Protein AF-A0A7I9UZE0-F1 (afdb_monomer)

Foldseek 3Di:
DDDDDDDDDDDPPDPDDPDPPQDQQDAACPPDDQLADPCLQVVLRVCLSVVVLVVNCLLVLLFFSVQCCVFRPPCVPLVSVQRVAHWDDDPFGIKGDDPQFWIWTFGSLQRHDSHRDIQTDSGGPDDSDDQSRVLSLLLQVLCVVLVRGSDPCSDCVSDVAAAPPQADEEPPSNVFASVDWDKDKDADPPRWIWIWIHGDPKTFIWTDDPHGIHTRYMD

Structure (mmCIF, N/CA/C/O backbone):
data_AF-A0A7I9UZE0-F1
#
_entry.id   AF-A0A7I9UZE0-F1
#
loop_
_atom_site.group_PDB
_atom_site.id
_atom_site.type_symbol
_atom_site.label_atom_id
_atom_site.label_alt_id
_atom_site.label_comp_id
_atom_site.label_asym_id
_atom_site.label_entity_id
_atom_site.label_seq_id
_atom_site.pdbx_PDB_ins_code
_atom_site.Cartn_x
_atom_site.Cartn_y
_atom_site.Cartn_z
_atom_site.occupancy
_atom_site.B_iso_or_equiv
_atom_site.auth_seq_id
_atom_site.auth_comp_id
_atom_site.auth_asym_id
_atom_site.auth_atom_id
_atom_site.pdbx_PDB_model_num
ATOM 1 N N . MET A 1 1 ? -49.510 -4.608 -57.754 1.00 43.50 1 MET A N 1
ATOM 2 C CA . MET A 1 1 ? -48.052 -4.360 -57.811 1.00 43.50 1 MET A CA 1
ATOM 3 C C . MET A 1 1 ? -47.649 -3.467 -56.642 1.00 43.50 1 MET A C 1
ATOM 5 O O . MET A 1 1 ? -47.996 -2.297 -56.641 1.00 43.50 1 MET A O 1
ATOM 9 N N . ARG A 1 2 ? -46.996 -4.017 -55.612 1.00 41.50 2 ARG A N 1
ATOM 10 C CA . ARG A 1 2 ? -46.346 -3.249 -54.535 1.00 41.50 2 ARG A CA 1
ATOM 11 C C . ARG A 1 2 ? -44.989 -3.895 -54.258 1.00 41.50 2 ARG A C 1
ATOM 13 O O . ARG A 1 2 ? -44.923 -5.100 -54.036 1.00 41.50 2 ARG A O 1
ATOM 20 N N . ALA A 1 3 ? -43.935 -3.096 -54.384 1.00 39.72 3 ALA A N 1
ATOM 21 C CA . ALA A 1 3 ? -42.541 -3.509 -54.294 1.00 39.72 3 ALA A CA 1
ATOM 22 C C . ALA A 1 3 ? -42.152 -3.880 -52.852 1.00 39.72 3 ALA A C 1
ATOM 24 O O . ALA A 1 3 ? -42.566 -3.215 -51.903 1.00 39.72 3 ALA A O 1
ATOM 25 N N . ARG A 1 4 ? -41.343 -4.936 -52.698 1.00 44.19 4 ARG A N 1
ATOM 26 C CA . ARG A 1 4 ? -40.660 -5.283 -51.444 1.00 44.19 4 ARG A CA 1
ATOM 27 C C . ARG A 1 4 ? -39.377 -4.457 -51.343 1.00 44.19 4 ARG A C 1
ATOM 29 O O . ARG A 1 4 ? -38.523 -4.565 -52.217 1.00 44.19 4 ARG A O 1
ATOM 36 N N . ALA A 1 5 ? -39.243 -3.662 -50.287 1.00 43.62 5 ALA A N 1
ATOM 37 C CA . ALA A 1 5 ? -37.986 -3.017 -49.928 1.00 43.62 5 ALA A CA 1
ATOM 38 C C . ALA A 1 5 ? -37.105 -4.021 -49.168 1.00 43.62 5 ALA A C 1
ATOM 40 O O . ALA A 1 5 ? -37.528 -4.572 -48.152 1.00 43.62 5 ALA A O 1
ATOM 41 N N . ALA A 1 6 ? -35.898 -4.274 -49.672 1.00 48.16 6 ALA A N 1
ATOM 42 C CA . ALA A 1 6 ? -34.863 -5.003 -48.951 1.00 48.16 6 ALA A CA 1
ATOM 43 C C . ALA A 1 6 ? -34.077 -4.006 -48.089 1.00 48.16 6 ALA A C 1
ATOM 45 O O . ALA A 1 6 ? -33.509 -3.048 -48.610 1.00 48.16 6 ALA A O 1
ATOM 46 N N . VAL A 1 7 ? -34.060 -4.223 -46.775 1.00 48.31 7 VAL A N 1
ATOM 47 C CA . VAL A 1 7 ? -33.194 -3.487 -45.848 1.00 48.31 7 VAL A CA 1
ATOM 48 C C . VAL A 1 7 ? -31.868 -4.236 -45.774 1.00 48.31 7 VAL A C 1
ATOM 50 O O . VAL A 1 7 ? -31.823 -5.377 -45.320 1.00 48.31 7 VAL A O 1
ATOM 53 N N . VAL A 1 8 ? -30.794 -3.605 -46.243 1.00 47.59 8 VAL A N 1
ATOM 54 C CA . VAL A 1 8 ? -29.421 -4.088 -46.065 1.00 47.59 8 VAL A CA 1
ATOM 55 C C . VAL A 1 8 ? -28.899 -3.505 -44.752 1.00 47.59 8 VAL A C 1
ATOM 57 O O . VAL A 1 8 ? -28.719 -2.295 -44.637 1.00 47.59 8 VAL A O 1
ATOM 60 N N . LEU A 1 9 ? -28.686 -4.358 -43.750 1.00 49.91 9 LEU A N 1
ATOM 61 C CA . LEU A 1 9 ? -27.986 -4.002 -42.516 1.00 49.91 9 LEU A CA 1
ATOM 62 C C . LEU A 1 9 ? -26.479 -4.060 -42.781 1.00 49.91 9 LEU A C 1
ATOM 64 O O . LEU A 1 9 ? -25.908 -5.139 -42.925 1.00 49.91 9 LEU A O 1
ATOM 68 N N . ALA A 1 10 ? -25.840 -2.894 -42.865 1.00 51.34 10 ALA A N 1
ATOM 69 C CA . ALA A 1 10 ? -24.388 -2.795 -42.852 1.00 51.34 10 ALA A CA 1
ATOM 70 C C . ALA A 1 10 ? -23.878 -3.115 -41.439 1.00 51.34 10 ALA A C 1
ATOM 72 O O . ALA A 1 10 ? -24.285 -2.483 -40.463 1.00 51.34 10 ALA A O 1
ATOM 73 N N . ALA A 1 11 ? -22.993 -4.105 -41.329 1.00 55.94 11 ALA A N 1
ATOM 74 C CA . ALA A 1 11 ? -22.266 -4.377 -40.100 1.00 55.94 11 ALA A CA 1
ATOM 75 C C . ALA A 1 11 ? -21.309 -3.208 -39.819 1.00 55.94 11 ALA A C 1
ATOM 77 O O . ALA A 1 11 ? -20.376 -2.962 -40.584 1.00 55.94 11 ALA A O 1
ATOM 78 N N . SER A 1 12 ? -21.542 -2.479 -38.726 1.00 52.53 12 SER A N 1
ATOM 79 C CA . SER A 1 12 ? -20.551 -1.556 -38.176 1.00 52.53 12 SER A CA 1
ATOM 80 C C . SER A 1 12 ? -19.383 -2.365 -37.630 1.00 52.53 12 SER A C 1
ATOM 82 O O . SER A 1 12 ? -19.441 -2.897 -36.523 1.00 52.53 12 SER A O 1
ATOM 84 N N . THR A 1 13 ? -18.302 -2.433 -38.400 1.00 53.56 13 THR A N 1
ATOM 85 C CA . THR A 1 13 ? -16.983 -2.775 -37.878 1.00 53.56 13 THR A CA 1
ATOM 86 C C . THR A 1 13 ? -16.585 -1.672 -36.904 1.00 53.56 13 THR A C 1
ATOM 88 O O . THR A 1 13 ? -16.135 -0.600 -37.306 1.00 53.56 13 THR A O 1
ATOM 91 N N . ALA A 1 14 ? -16.813 -1.898 -35.612 1.00 56.78 14 ALA A N 1
ATOM 92 C CA . ALA A 1 14 ? -16.210 -1.079 -34.578 1.00 56.78 14 ALA A CA 1
ATOM 93 C C . ALA A 1 14 ? -14.688 -1.199 -34.736 1.00 56.78 14 ALA A C 1
ATOM 95 O O . ALA A 1 14 ? -14.138 -2.295 -34.621 1.00 56.78 14 ALA A O 1
ATOM 96 N N . CYS A 1 15 ? -14.014 -0.088 -35.039 1.00 44.16 15 CYS A N 1
ATOM 97 C CA . CYS A 1 15 ? -12.563 -0.009 -34.942 1.00 44.16 15 CYS A CA 1
ATOM 98 C C . CYS A 1 15 ? -12.172 -0.396 -33.515 1.00 44.16 15 CYS A C 1
ATOM 100 O O . CYS A 1 15 ? -12.420 0.358 -32.572 1.00 44.16 15 CYS A O 1
ATOM 102 N N . ALA A 1 16 ? -11.584 -1.581 -33.357 1.00 57.56 16 ALA A N 1
ATOM 103 C CA . ALA A 1 16 ? -10.906 -1.948 -32.132 1.00 57.56 16 ALA A CA 1
ATOM 104 C C . ALA A 1 16 ? -9.823 -0.893 -31.885 1.00 57.56 16 ALA A C 1
ATOM 106 O O . ALA A 1 16 ? -8.927 -0.693 -32.708 1.00 57.56 16 ALA A O 1
ATOM 107 N N . ARG A 1 17 ? -9.953 -0.170 -30.771 1.00 52.50 17 ARG A N 1
ATOM 108 C CA . ARG A 1 17 ? -8.895 0.692 -30.252 1.00 52.50 17 ARG A CA 1
ATOM 109 C C . ARG A 1 17 ? -7.632 -0.176 -30.130 1.00 52.50 17 ARG A C 1
ATOM 111 O O . ARG A 1 17 ? -7.760 -1.285 -29.606 1.00 52.50 17 ARG A O 1
ATOM 118 N N . PRO A 1 18 ? -6.456 0.271 -30.605 1.00 43.38 18 PRO A N 1
ATOM 119 C CA . PRO A 1 18 ? -5.229 -0.474 -30.372 1.00 43.38 18 PRO A CA 1
ATOM 120 C C . PRO A 1 18 ? -5.106 -0.730 -28.870 1.00 43.38 18 PRO A C 1
ATOM 122 O O . PRO A 1 18 ? -5.353 0.178 -28.065 1.00 43.38 18 PRO A O 1
ATOM 125 N N . ALA A 1 19 ? -4.820 -1.982 -28.504 1.00 54.72 19 ALA A N 1
ATOM 126 C CA . ALA A 1 19 ? -4.475 -2.316 -27.132 1.00 54.72 19 ALA A CA 1
ATOM 127 C C . ALA A 1 19 ? -3.351 -1.361 -26.697 1.00 54.72 19 ALA A C 1
ATOM 129 O O . ALA A 1 19 ? -2.471 -1.088 -27.517 1.00 54.72 19 ALA A O 1
ATOM 130 N N . PRO A 1 20 ? -3.394 -0.796 -25.478 1.00 55.22 20 PRO A N 1
ATOM 131 C CA . PRO A 1 20 ? -2.249 -0.046 -24.981 1.00 55.22 20 PRO A CA 1
ATOM 132 C C . PRO A 1 20 ? -1.013 -0.936 -25.124 1.00 55.22 20 PRO A C 1
ATOM 134 O O . PRO A 1 20 ? -1.101 -2.129 -24.822 1.00 55.22 20 PRO A O 1
ATOM 137 N N . ASP A 1 21 ? 0.082 -0.373 -25.638 1.00 58.12 21 ASP A N 1
ATOM 138 C CA . ASP A 1 21 ? 1.345 -1.088 -25.793 1.00 58.12 21 ASP A CA 1
ATOM 139 C C . ASP A 1 21 ? 1.654 -1.796 -24.472 1.00 58.12 21 ASP A C 1
ATOM 141 O O . ASP A 1 21 ? 1.827 -1.159 -23.430 1.00 58.12 21 ASP A O 1
ATOM 145 N N . SER A 1 22 ? 1.615 -3.128 -24.489 1.00 65.94 22 SER A N 1
ATOM 146 C CA . SER A 1 22 ? 1.878 -3.926 -23.302 1.00 65.94 22 SER A CA 1
ATOM 147 C C . SER A 1 22 ? 3.351 -3.752 -22.955 1.00 65.94 22 SER A C 1
ATOM 149 O O . SER A 1 22 ? 4.219 -4.286 -23.648 1.00 65.94 22 SER A O 1
ATOM 151 N N . VAL A 1 23 ? 3.638 -2.971 -21.917 1.00 85.00 23 VAL A N 1
ATOM 152 C CA . VAL A 1 23 ? 4.989 -2.851 -21.373 1.00 85.00 23 VAL A CA 1
ATOM 153 C C . VAL A 1 23 ? 5.291 -4.125 -20.597 1.00 85.00 23 VAL A C 1
ATOM 155 O O . VAL A 1 23 ? 4.554 -4.482 -19.677 1.00 85.00 23 VAL A O 1
ATOM 158 N N . ASP A 1 24 ? 6.374 -4.805 -20.966 1.00 92.88 24 ASP A N 1
ATOM 159 C CA . ASP A 1 24 ? 6.878 -5.939 -20.198 1.00 92.88 24 ASP A CA 1
ATOM 160 C C . ASP A 1 24 ? 7.621 -5.427 -18.958 1.00 92.88 24 ASP A C 1
ATOM 162 O O . ASP A 1 24 ? 8.761 -4.960 -19.024 1.00 92.88 24 ASP A O 1
ATOM 166 N N . LEU A 1 25 ? 6.935 -5.452 -17.818 1.00 96.38 25 LEU A N 1
ATOM 167 C CA . LEU A 1 25 ? 7.520 -5.173 -16.520 1.00 96.38 25 LEU A CA 1
ATOM 168 C C . LEU A 1 25 ? 8.327 -6.391 -16.059 1.00 96.38 25 LEU A C 1
ATOM 170 O O . LEU A 1 25 ? 7.769 -7.430 -15.714 1.00 96.38 25 LEU A O 1
ATOM 174 N N . VAL A 1 26 ? 9.646 -6.224 -15.987 1.00 96.50 26 VAL A N 1
ATOM 175 C CA . VAL A 1 26 ? 10.567 -7.204 -15.402 1.00 96.50 26 VAL A CA 1
ATOM 176 C C . VAL A 1 26 ? 11.238 -6.582 -14.189 1.00 96.50 26 VAL A C 1
ATOM 178 O O . VAL A 1 26 ? 11.860 -5.524 -14.283 1.00 96.50 26 VAL A O 1
ATOM 181 N N . VAL A 1 27 ? 11.145 -7.249 -13.038 1.00 97.62 27 VAL A N 1
ATOM 182 C CA . VAL A 1 27 ? 11.759 -6.737 -11.806 1.00 97.62 27 VAL A CA 1
ATOM 183 C C . VAL A 1 27 ? 13.208 -7.183 -11.716 1.00 97.62 27 VAL A C 1
ATOM 185 O O . VAL A 1 27 ? 13.508 -8.375 -11.696 1.00 97.62 27 VAL A O 1
ATOM 188 N N . ASN A 1 28 ? 14.133 -6.241 -11.595 1.00 97.38 28 ASN A N 1
ATOM 189 C CA . ASN A 1 28 ? 15.521 -6.563 -11.316 1.00 97.38 28 ASN A CA 1
ATOM 190 C C . ASN A 1 28 ? 15.661 -7.027 -9.859 1.00 97.38 28 ASN A C 1
ATOM 192 O O . ASN A 1 28 ? 15.520 -6.240 -8.931 1.00 97.38 28 ASN A O 1
ATOM 196 N N . THR A 1 29 ? 15.952 -8.306 -9.633 1.00 96.25 29 THR A N 1
ATOM 197 C CA . THR A 1 29 ? 16.214 -8.855 -8.288 1.00 96.25 29 THR A CA 1
ATOM 198 C C . THR A 1 29 ? 17.696 -9.166 -8.066 1.00 96.25 29 THR A C 1
ATOM 200 O O . THR A 1 29 ? 18.056 -9.866 -7.119 1.00 96.25 29 THR A O 1
ATOM 203 N N . ALA A 1 30 ? 18.584 -8.677 -8.938 1.00 95.75 30 ALA A N 1
ATOM 204 C CA . ALA A 1 30 ? 20.001 -9.010 -8.896 1.00 95.75 30 ALA A CA 1
ATOM 205 C C . ALA A 1 30 ? 20.680 -8.455 -7.633 1.00 95.75 30 ALA A C 1
ATOM 207 O O . ALA A 1 30 ? 20.714 -7.249 -7.386 1.00 95.75 30 ALA A O 1
ATOM 208 N N . GLY A 1 31 ? 21.300 -9.349 -6.863 1.00 92.88 31 GLY A N 1
ATOM 209 C CA . GLY A 1 31 ? 21.950 -9.021 -5.592 1.00 92.88 31 GLY A CA 1
ATOM 210 C C . GLY A 1 31 ? 21.054 -9.190 -4.366 1.00 92.88 31 GLY A C 1
ATOM 211 O O . GLY A 1 31 ? 21.576 -9.137 -3.254 1.00 92.88 31 GLY A O 1
ATOM 212 N N . LEU A 1 32 ? 19.758 -9.457 -4.552 1.00 93.94 32 LEU A N 1
ATOM 213 C CA . LEU A 1 32 ? 18.898 -9.942 -3.475 1.00 93.94 32 LEU A CA 1
ATOM 214 C C . LEU A 1 32 ? 19.158 -11.431 -3.235 1.00 93.94 32 LEU A C 1
ATOM 216 O O . LEU A 1 32 ? 19.486 -12.185 -4.152 1.00 93.94 32 LEU A O 1
ATOM 220 N N . ARG A 1 33 ? 19.024 -11.841 -1.980 1.00 89.50 33 ARG A N 1
ATOM 221 C CA . ARG A 1 33 ? 19.160 -13.213 -1.497 1.00 89.50 33 ARG A CA 1
ATOM 222 C C . ARG A 1 33 ? 17.855 -13.664 -0.854 1.00 89.50 33 ARG A C 1
ATOM 224 O O . ARG A 1 33 ? 17.158 -14.500 -1.409 1.00 89.50 33 ARG A O 1
ATOM 231 N N . THR A 1 34 ? 17.527 -13.101 0.303 1.00 92.00 34 THR A N 1
ATOM 232 C CA . THR A 1 34 ? 16.382 -13.513 1.139 1.00 92.00 34 THR A CA 1
ATOM 233 C C . THR A 1 34 ? 15.447 -12.353 1.468 1.00 92.00 34 THR A C 1
ATOM 235 O O . THR A 1 34 ? 14.513 -12.505 2.247 1.00 92.00 34 THR A O 1
ATOM 238 N N . GLU A 1 35 ? 15.733 -11.176 0.923 1.00 95.31 35 GLU A N 1
ATOM 239 C CA . GLU A 1 35 ? 15.001 -9.934 1.143 1.00 95.31 35 GLU A CA 1
ATOM 240 C C . GLU A 1 35 ? 13.587 -9.972 0.548 1.00 95.31 35 GLU A C 1
ATOM 242 O O . GLU A 1 35 ? 12.671 -9.356 1.090 1.00 95.31 35 GLU A O 1
ATOM 247 N N . VAL A 1 36 ? 13.417 -10.713 -0.549 1.00 94.44 36 VAL A N 1
ATOM 248 C CA . VAL A 1 36 ? 12.127 -11.038 -1.162 1.00 94.44 36 VAL A CA 1
ATOM 249 C C . VAL A 1 36 ? 12.051 -12.542 -1.403 1.00 94.44 36 VAL A C 1
ATOM 251 O O . VAL A 1 36 ? 13.071 -13.173 -1.692 1.00 94.44 36 VAL A O 1
ATOM 254 N N . ALA A 1 37 ? 10.857 -13.122 -1.295 1.00 91.19 37 ALA A N 1
ATOM 255 C CA . ALA A 1 37 ? 10.649 -14.527 -1.620 1.00 91.19 37 ALA A CA 1
ATOM 256 C C . ALA A 1 37 ? 11.067 -14.821 -3.084 1.00 91.19 37 ALA A C 1
ATOM 258 O O . ALA A 1 37 ? 10.808 -14.011 -3.982 1.00 91.19 37 ALA A O 1
ATOM 259 N N . PRO A 1 38 ? 11.737 -15.955 -3.365 1.00 88.38 38 PRO A N 1
ATOM 260 C CA . PRO A 1 38 ? 12.201 -16.269 -4.715 1.00 88.38 38 PRO A CA 1
ATOM 261 C C . PRO A 1 38 ? 11.068 -16.231 -5.749 1.00 88.38 38 PRO A C 1
ATOM 263 O O . PRO A 1 38 ? 10.046 -16.889 -5.591 1.00 88.38 38 PRO A O 1
ATOM 266 N N . GLY A 1 39 ? 11.248 -15.449 -6.817 1.00 91.38 39 GLY A N 1
ATOM 267 C CA . GLY A 1 39 ? 10.272 -15.316 -7.907 1.00 91.38 39 GLY A CA 1
ATOM 268 C C . GLY A 1 39 ? 9.008 -14.509 -7.576 1.00 91.38 39 GLY A C 1
ATOM 269 O O . GLY A 1 39 ? 8.260 -14.178 -8.493 1.00 91.38 39 GLY A O 1
ATOM 270 N N . SER A 1 40 ? 8.781 -14.117 -6.319 1.00 95.50 40 SER A N 1
ATOM 271 C CA . SER A 1 40 ? 7.523 -13.485 -5.897 1.00 95.50 40 SER A CA 1
ATOM 272 C C . SER A 1 40 ? 7.274 -12.131 -6.567 1.00 95.50 40 SER A C 1
ATOM 274 O O . SER A 1 40 ? 6.176 -11.864 -7.054 1.00 95.50 40 SER A O 1
ATOM 276 N N . MET A 1 41 ? 8.317 -11.307 -6.701 1.00 97.19 41 MET A N 1
ATOM 277 C CA . MET A 1 41 ? 8.244 -10.038 -7.435 1.00 97.19 41 MET A CA 1
ATOM 278 C C . MET A 1 41 ? 7.886 -10.228 -8.916 1.00 97.19 41 MET A C 1
ATOM 280 O O . MET A 1 41 ? 7.207 -9.375 -9.484 1.00 97.19 41 MET A O 1
ATOM 284 N N . GLN A 1 42 ? 8.302 -11.337 -9.542 1.00 96.88 42 GLN A N 1
ATOM 285 C CA . GLN A 1 42 ? 7.961 -11.606 -10.943 1.00 96.88 42 GLN A CA 1
ATOM 286 C C . GLN A 1 42 ? 6.501 -12.025 -11.106 1.00 96.88 42 GLN A C 1
ATOM 288 O O . GLN A 1 42 ? 5.897 -11.703 -12.123 1.00 96.88 42 GLN A O 1
ATOM 293 N N . ASN A 1 43 ? 5.903 -12.675 -10.102 1.00 96.31 43 ASN A N 1
ATOM 294 C CA . ASN A 1 43 ? 4.468 -12.963 -10.116 1.00 96.31 43 ASN A CA 1
ATOM 295 C C . ASN A 1 43 ? 3.653 -11.664 -10.150 1.00 96.31 43 ASN A C 1
ATOM 297 O O . ASN A 1 43 ? 2.734 -11.536 -10.956 1.00 96.31 43 ASN A O 1
ATOM 301 N N . TRP A 1 44 ? 4.017 -10.692 -9.303 1.00 97.75 44 TRP A N 1
ATOM 302 C CA . TRP A 1 44 ? 3.398 -9.365 -9.310 1.00 97.75 44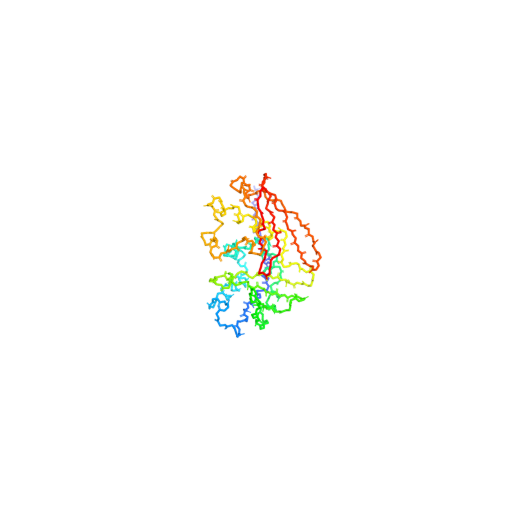 TRP A CA 1
ATOM 303 C C . TRP A 1 44 ? 3.589 -8.657 -10.651 1.00 97.75 44 TRP A C 1
ATOM 305 O O . TRP A 1 44 ? 2.623 -8.186 -11.252 1.00 97.75 44 TRP A O 1
ATOM 315 N N . ALA A 1 45 ? 4.823 -8.637 -11.145 1.00 97.56 45 ALA A N 1
ATOM 316 C CA . ALA A 1 45 ? 5.162 -7.960 -12.383 1.00 97.56 45 ALA A CA 1
ATOM 317 C C . ALA A 1 45 ? 4.428 -8.542 -13.595 1.00 97.56 45 ALA A C 1
ATOM 319 O O . ALA A 1 45 ? 3.846 -7.793 -14.373 1.00 97.56 45 ALA A O 1
ATOM 320 N N . ALA A 1 46 ? 4.357 -9.870 -13.704 1.00 96.94 46 ALA A N 1
ATOM 321 C CA . ALA A 1 46 ? 3.661 -10.541 -14.793 1.00 96.94 46 ALA A CA 1
ATOM 322 C C . ALA A 1 46 ? 2.161 -10.208 -14.824 1.00 96.94 46 ALA A C 1
ATOM 324 O O . ALA A 1 46 ? 1.591 -10.054 -15.905 1.00 96.94 46 ALA A O 1
ATOM 325 N N . ASP A 1 47 ? 1.501 -10.116 -13.667 1.00 96.94 47 ASP A N 1
ATOM 326 C CA . ASP A 1 47 ? 0.079 -9.759 -13.588 1.00 96.94 47 ASP A CA 1
ATOM 327 C C . ASP A 1 47 ? -0.150 -8.288 -13.988 1.00 96.94 47 ASP A C 1
ATOM 329 O O . ASP A 1 47 ? -1.112 -7.983 -14.700 1.00 96.94 47 ASP A O 1
ATOM 333 N N . VAL A 1 48 ? 0.765 -7.389 -13.602 1.00 97.31 48 VAL A N 1
ATOM 334 C CA . VAL A 1 48 ? 0.747 -5.977 -14.019 1.00 97.31 48 VAL A CA 1
ATOM 335 C C . VAL A 1 48 ? 0.996 -5.836 -15.527 1.00 97.31 48 VAL A C 1
ATOM 337 O O . VAL A 1 48 ? 0.212 -5.156 -16.189 1.00 97.31 48 VAL A O 1
ATOM 340 N N . SER A 1 49 ? 1.992 -6.526 -16.099 1.00 96.69 49 SER A N 1
ATOM 341 C CA . SER A 1 49 ? 2.282 -6.525 -17.549 1.00 96.69 49 SER A CA 1
ATOM 342 C C . SER A 1 49 ? 1.087 -6.984 -18.388 1.00 96.69 49 SER A C 1
ATOM 344 O O . SER A 1 49 ? 0.860 -6.483 -19.487 1.00 96.69 49 SER A O 1
ATOM 346 N N . ARG A 1 50 ? 0.287 -7.930 -17.871 1.00 95.50 50 ARG A N 1
ATOM 347 C CA . ARG A 1 50 ? -0.939 -8.404 -18.539 1.00 95.50 50 ARG A CA 1
ATOM 348 C C . ARG A 1 50 ? -2.117 -7.433 -18.428 1.00 95.50 50 ARG A C 1
ATOM 350 O O . ARG A 1 50 ? -3.159 -7.693 -19.024 1.00 95.50 50 ARG A O 1
ATOM 357 N N . GLY A 1 51 ? -1.985 -6.343 -17.672 1.00 95.12 51 GLY A N 1
ATOM 358 C CA . GLY A 1 51 ? -3.078 -5.400 -17.446 1.00 95.12 51 GLY A CA 1
ATOM 359 C C . GLY A 1 51 ? -4.197 -5.965 -16.565 1.00 95.12 51 GLY A C 1
ATOM 360 O O . GLY A 1 51 ? -5.320 -5.461 -16.616 1.00 95.12 51 GLY A O 1
ATOM 361 N N . ASP A 1 52 ? -3.936 -7.012 -15.772 1.00 95.12 52 ASP A N 1
ATOM 362 C CA . ASP A 1 52 ? -4.964 -7.700 -14.983 1.00 95.12 52 ASP A CA 1
ATOM 363 C C . ASP A 1 52 ? -5.236 -6.975 -13.656 1.00 95.12 52 ASP A C 1
ATOM 365 O O . ASP A 1 52 ? -4.893 -7.427 -12.560 1.00 95.12 52 ASP A O 1
ATOM 369 N N . VAL A 1 53 ? -5.857 -5.800 -13.765 1.00 96.69 53 VAL A N 1
ATOM 370 C CA . VAL A 1 53 ? -6.144 -4.919 -12.625 1.00 96.69 53 VAL A CA 1
ATOM 371 C C . VAL A 1 53 ? -6.923 -5.649 -11.528 1.00 96.69 53 VAL A C 1
ATOM 373 O O . VAL A 1 53 ? -6.647 -5.448 -10.348 1.00 96.69 53 VAL A O 1
ATOM 376 N N . ALA A 1 54 ? -7.893 -6.494 -11.890 1.00 97.00 54 ALA A N 1
ATOM 377 C CA . ALA A 1 54 ? -8.731 -7.194 -10.921 1.00 97.00 54 ALA A CA 1
ATOM 378 C C . ALA A 1 54 ? -7.927 -8.221 -10.113 1.00 97.00 54 ALA A C 1
ATOM 380 O O . ALA A 1 54 ? -8.022 -8.235 -8.883 1.00 97.00 54 ALA A O 1
ATOM 381 N N . THR A 1 55 ? -7.092 -9.023 -10.779 1.00 97.56 55 THR A N 1
ATOM 382 C CA . THR A 1 55 ? -6.208 -9.980 -10.103 1.00 97.56 55 THR A CA 1
ATOM 383 C C . THR A 1 55 ? -5.194 -9.267 -9.220 1.00 97.56 55 THR A C 1
ATOM 385 O O . THR A 1 55 ? -5.010 -9.662 -8.067 1.00 97.56 55 THR A O 1
ATOM 388 N N . VAL A 1 56 ? -4.579 -8.184 -9.707 1.00 98.19 56 VAL A N 1
ATOM 389 C CA . VAL A 1 56 ? -3.608 -7.426 -8.908 1.00 98.19 56 VAL A CA 1
ATOM 390 C C . VAL A 1 56 ? -4.276 -6.801 -7.684 1.00 98.19 56 VAL A C 1
ATOM 392 O O . VAL A 1 56 ? -3.722 -6.900 -6.596 1.00 98.19 56 VAL A O 1
ATOM 395 N N . VAL A 1 57 ? -5.483 -6.238 -7.806 1.00 97.81 57 VAL A N 1
ATOM 396 C CA . VAL A 1 57 ? -6.250 -5.722 -6.654 1.00 97.81 57 VAL A CA 1
ATOM 397 C C . VAL A 1 57 ? -6.576 -6.825 -5.644 1.00 97.81 57 VAL A C 1
ATOM 399 O O . VAL A 1 57 ? -6.452 -6.602 -4.442 1.00 97.81 57 VAL A O 1
ATOM 402 N N . ALA A 1 58 ? -6.967 -8.013 -6.108 1.00 97.06 58 ALA A N 1
ATOM 403 C CA . ALA A 1 58 ? -7.295 -9.129 -5.224 1.00 97.06 58 ALA A CA 1
ATOM 404 C C . ALA A 1 58 ? -6.064 -9.663 -4.469 1.00 97.06 58 ALA A C 1
ATOM 406 O O . ALA A 1 58 ? -6.147 -9.956 -3.275 1.00 97.06 58 ALA A O 1
ATOM 407 N N . LYS A 1 59 ? -4.916 -9.777 -5.148 1.00 97.56 59 LYS A N 1
ATOM 408 C CA . LYS A 1 59 ? -3.670 -10.274 -4.548 1.00 97.56 59 LYS A CA 1
ATOM 409 C C . LYS A 1 59 ? -2.971 -9.215 -3.692 1.00 97.56 59 LYS A C 1
ATOM 411 O O . LYS A 1 59 ? -2.469 -9.553 -2.625 1.00 97.56 59 LYS A O 1
ATOM 416 N N . CYS A 1 60 ? -3.022 -7.942 -4.088 1.00 97.62 60 CYS A N 1
ATOM 417 C CA . CYS A 1 60 ? -2.495 -6.804 -3.328 1.00 97.62 60 CYS A CA 1
ATOM 418 C C . CYS A 1 60 ? -3.489 -6.192 -2.349 1.00 97.62 60 CYS A C 1
ATOM 420 O O . CYS A 1 60 ? -3.587 -4.975 -2.203 1.00 97.62 60 CYS A O 1
ATOM 422 N N . TRP A 1 61 ? -4.181 -7.051 -1.608 1.00 97.12 61 TRP A N 1
ATOM 423 C CA . TRP A 1 61 ? -5.188 -6.662 -0.625 1.00 97.12 61 TRP A CA 1
ATOM 424 C C . TRP A 1 61 ? -4.635 -5.794 0.521 1.00 97.12 61 TRP A C 1
ATOM 426 O O . TRP A 1 61 ? -5.413 -5.165 1.239 1.00 97.12 61 TRP A O 1
ATOM 436 N N . THR A 1 62 ? -3.313 -5.725 0.711 1.00 96.19 62 THR A N 1
ATOM 437 C CA . THR A 1 62 ? -2.671 -4.855 1.708 1.00 96.19 62 THR A CA 1
ATOM 438 C C . THR A 1 62 ? -2.656 -3.381 1.301 1.00 96.19 62 THR A C 1
ATOM 440 O O . THR A 1 62 ? -2.540 -2.522 2.179 1.00 96.19 62 THR A O 1
ATOM 443 N N . VAL A 1 63 ? -2.830 -3.094 0.007 1.00 96.12 63 VAL A N 1
ATOM 444 C CA . VAL A 1 63 ? -2.766 -1.772 -0.625 1.00 96.12 63 VAL A CA 1
ATOM 445 C C . VAL A 1 63 ? -4.159 -1.358 -1.114 1.00 96.12 63 VAL A C 1
ATOM 447 O O . VAL A 1 63 ? -4.976 -2.192 -1.500 1.00 96.12 63 VAL A O 1
ATOM 450 N N . ALA A 1 64 ? -4.455 -0.056 -1.094 1.00 96.44 64 ALA A N 1
ATOM 451 C CA . ALA A 1 64 ? -5.755 0.452 -1.527 1.00 96.44 64 ALA A CA 1
ATOM 452 C C . ALA A 1 64 ? -6.008 0.191 -3.032 1.00 96.44 64 ALA A C 1
ATOM 454 O O . ALA A 1 64 ? -5.113 0.426 -3.851 1.00 96.44 64 ALA A O 1
ATOM 455 N N . PRO A 1 65 ? -7.221 -0.220 -3.449 1.00 96.44 65 PRO A N 1
ATOM 456 C CA . PRO A 1 65 ? -7.512 -0.479 -4.859 1.00 96.44 65 PRO A CA 1
ATOM 457 C C . PRO A 1 65 ? -7.299 0.719 -5.799 1.00 96.44 65 PRO A C 1
ATOM 459 O O . PRO A 1 65 ? -6.887 0.526 -6.942 1.00 96.44 65 PRO A O 1
ATOM 462 N N . GLY A 1 66 ? -7.598 1.953 -5.381 1.00 95.81 66 GLY A N 1
ATOM 463 C CA . GLY A 1 66 ? -7.331 3.152 -6.182 1.00 95.81 66 GLY A CA 1
ATOM 464 C C . GLY A 1 66 ? -5.840 3.460 -6.279 1.00 95.81 66 GLY A C 1
ATOM 465 O O . GLY A 1 66 ? -5.371 3.764 -7.373 1.00 95.81 66 GLY A O 1
ATOM 466 N N . TYR A 1 67 ? -5.072 3.230 -5.208 1.00 96.25 67 TYR A N 1
ATOM 467 C CA . TYR A 1 67 ? -3.606 3.288 -5.249 1.00 96.25 67 TYR A CA 1
ATOM 468 C C . TYR A 1 67 ? -3.030 2.321 -6.285 1.00 96.25 67 TYR A C 1
ATOM 470 O O . TYR A 1 67 ? -2.154 2.703 -7.046 1.00 96.25 67 TYR A O 1
ATOM 478 N N . ILE A 1 68 ? -3.533 1.086 -6.361 1.00 97.38 68 ILE A N 1
ATOM 479 C CA . ILE A 1 68 ? -3.086 0.097 -7.356 1.00 97.38 68 ILE A CA 1
ATOM 480 C C . ILE A 1 68 ? -3.348 0.599 -8.779 1.00 97.38 68 ILE A C 1
ATOM 482 O O . ILE A 1 68 ? -2.449 0.588 -9.617 1.00 97.38 68 ILE A O 1
ATOM 486 N N . ARG A 1 69 ? -4.566 1.080 -9.056 1.00 96.75 69 ARG A N 1
ATOM 487 C CA . ARG A 1 69 ? -4.927 1.621 -10.378 1.00 96.75 69 ARG A CA 1
ATOM 488 C C . ARG A 1 69 ? -4.054 2.817 -10.757 1.00 96.75 69 ARG A C 1
ATOM 490 O O . ARG A 1 69 ? -3.580 2.889 -11.886 1.00 96.75 69 ARG A O 1
ATOM 497 N N . ASP A 1 70 ? -3.817 3.714 -9.806 1.00 95.44 70 ASP A N 1
ATOM 498 C CA . ASP A 1 70 ? -3.016 4.921 -9.998 1.00 95.44 70 ASP A CA 1
ATOM 499 C C . ASP A 1 70 ? -1.517 4.625 -10.145 1.00 95.44 70 ASP A C 1
ATOM 501 O O . ASP A 1 70 ? -0.859 5.158 -11.029 1.00 95.44 70 ASP A O 1
ATOM 505 N N . ARG A 1 71 ? -0.952 3.762 -9.301 1.00 96.06 71 ARG A N 1
ATOM 506 C CA . ARG A 1 71 ? 0.502 3.573 -9.214 1.00 96.06 71 ARG A CA 1
ATOM 507 C C . ARG A 1 71 ? 1.034 2.441 -10.068 1.00 96.06 71 ARG A C 1
ATOM 509 O O . ARG A 1 71 ? 2.204 2.487 -10.429 1.00 96.06 71 ARG A O 1
ATOM 516 N N . TYR A 1 72 ? 0.221 1.435 -10.386 1.00 97.00 72 TYR A N 1
ATOM 517 C CA . TYR A 1 72 ? 0.687 0.294 -11.178 1.00 97.00 72 TYR A CA 1
ATOM 518 C C . TYR A 1 72 ? 0.244 0.366 -12.640 1.00 97.00 72 TYR A C 1
ATOM 520 O O . TYR A 1 72 ? 0.921 -0.179 -13.503 1.00 97.00 72 TYR A O 1
ATOM 528 N N . PHE A 1 73 ? -0.873 1.040 -12.934 1.00 96.25 73 PHE A N 1
ATOM 529 C CA . PHE A 1 73 ? -1.487 0.985 -14.266 1.00 96.25 73 PHE A CA 1
ATOM 530 C C . PHE A 1 73 ? -1.596 2.335 -14.982 1.00 96.25 73 PHE A C 1
ATOM 532 O O . PHE A 1 73 ? -1.896 2.353 -16.173 1.00 96.25 73 PHE A O 1
ATOM 539 N N . ARG A 1 74 ? -1.344 3.463 -14.304 1.00 95.00 74 ARG A N 1
ATOM 540 C CA . ARG A 1 74 ? -1.401 4.794 -14.934 1.00 95.00 74 ARG A CA 1
ATOM 541 C C . ARG A 1 74 ? -0.258 5.033 -15.919 1.00 95.00 74 ARG A C 1
ATOM 543 O O . ARG A 1 74 ? -0.497 5.605 -16.976 1.00 95.00 74 ARG A O 1
ATOM 550 N N . ASP A 1 75 ? 0.956 4.613 -15.564 1.00 95.69 75 ASP A N 1
ATOM 551 C CA . ASP A 1 75 ? 2.154 4.737 -16.405 1.00 95.69 75 ASP A CA 1
ATOM 552 C C . ASP A 1 75 ? 3.037 3.476 -16.287 1.00 95.69 75 ASP A C 1
ATOM 554 O O . ASP A 1 75 ? 3.987 3.439 -15.495 1.00 95.69 75 ASP A O 1
ATOM 558 N N . PRO A 1 76 ? 2.710 2.410 -17.043 1.00 94.56 76 PRO A N 1
ATOM 559 C CA . PRO A 1 76 ? 3.471 1.161 -17.023 1.00 94.56 76 PRO A CA 1
ATOM 560 C C . PRO A 1 76 ? 4.935 1.327 -17.454 1.00 94.56 76 PRO A C 1
ATOM 562 O O . PRO A 1 76 ? 5.799 0.599 -16.970 1.00 94.56 76 PRO A O 1
ATOM 565 N N . THR A 1 77 ? 5.239 2.302 -18.318 1.00 95.50 77 THR A N 1
ATOM 566 C CA . THR A 1 77 ? 6.606 2.582 -18.783 1.00 95.50 77 THR A CA 1
ATOM 567 C C . THR A 1 77 ? 7.462 3.151 -17.657 1.00 95.50 77 THR A C 1
ATOM 569 O O . THR A 1 77 ? 8.566 2.659 -17.416 1.00 95.50 77 THR A O 1
ATOM 572 N N . ALA A 1 78 ? 6.956 4.152 -16.930 1.00 95.44 78 ALA A N 1
ATOM 573 C CA . ALA A 1 78 ? 7.653 4.706 -15.770 1.00 95.44 78 ALA A CA 1
ATOM 574 C C . ALA A 1 78 ? 7.832 3.653 -14.666 1.00 95.44 78 ALA A C 1
ATOM 576 O O . ALA A 1 78 ? 8.904 3.551 -14.067 1.00 95.44 78 ALA A O 1
ATOM 577 N N . LEU A 1 79 ? 6.812 2.821 -14.439 1.00 97.25 79 LEU A N 1
ATOM 578 C CA . LEU A 1 79 ? 6.888 1.714 -13.489 1.00 97.25 79 LEU A CA 1
ATOM 579 C C . LEU A 1 79 ? 7.982 0.703 -13.868 1.00 97.25 79 LEU A C 1
ATOM 581 O O . LEU A 1 79 ? 8.782 0.314 -13.017 1.00 97.25 79 LEU A O 1
ATOM 585 N N . ALA A 1 80 ? 8.053 0.306 -15.141 1.00 97.19 80 ALA A N 1
ATOM 586 C CA . ALA A 1 80 ? 9.091 -0.597 -15.633 1.00 97.19 80 ALA A CA 1
ATOM 587 C C . ALA A 1 80 ? 10.494 -0.003 -15.499 1.00 97.19 80 ALA A C 1
ATOM 589 O O . ALA A 1 80 ? 11.413 -0.700 -15.067 1.00 97.19 80 ALA A O 1
ATOM 590 N N . ALA A 1 81 ? 10.653 1.294 -15.775 1.00 96.12 81 ALA A N 1
ATOM 591 C CA . ALA A 1 81 ? 11.922 1.985 -15.579 1.00 96.12 81 ALA A CA 1
ATOM 592 C C . ALA A 1 81 ? 12.387 1.928 -14.114 1.00 96.12 81 ALA A C 1
ATOM 594 O O . ALA A 1 81 ? 13.550 1.616 -13.865 1.00 96.12 81 ALA A O 1
ATOM 595 N N . ILE A 1 82 ? 11.483 2.141 -13.147 1.00 97.38 82 ILE A N 1
ATOM 596 C CA . ILE A 1 82 ? 11.784 2.037 -11.710 1.00 97.38 82 ILE A CA 1
ATOM 597 C C . ILE A 1 82 ? 12.326 0.646 -11.367 1.00 97.38 82 ILE A C 1
ATOM 599 O O . ILE A 1 82 ? 13.417 0.528 -10.812 1.00 97.38 82 ILE A O 1
ATOM 603 N N . PHE A 1 83 ? 11.594 -0.417 -11.709 1.00 97.94 83 PHE A N 1
ATOM 604 C CA . PHE A 1 83 ? 11.956 -1.776 -11.293 1.00 97.94 83 PHE A CA 1
ATOM 605 C C . PHE A 1 83 ? 13.111 -2.397 -12.090 1.00 97.94 83 PHE A C 1
ATOM 607 O O . PHE A 1 83 ? 13.653 -3.417 -11.662 1.00 97.94 83 PHE A O 1
ATOM 614 N N . ALA A 1 84 ? 13.549 -1.770 -13.184 1.00 97.31 84 ALA A N 1
ATOM 615 C CA . ALA A 1 84 ? 14.779 -2.138 -13.883 1.00 97.31 84 ALA A CA 1
ATOM 616 C C . ALA A 1 84 ? 16.051 -1.757 -13.096 1.00 97.31 84 ALA A C 1
ATOM 618 O O . ALA A 1 84 ? 17.103 -2.387 -13.272 1.00 97.31 84 ALA A O 1
ATOM 619 N N . HIS A 1 85 ? 15.974 -0.756 -12.208 1.00 97.06 85 HIS A N 1
ATOM 620 C CA . HIS A 1 85 ? 17.101 -0.372 -11.357 1.00 97.06 85 HIS A CA 1
ATOM 621 C C . HIS A 1 85 ? 17.557 -1.530 -10.473 1.00 97.06 85 HIS A C 1
ATOM 623 O O . HIS A 1 85 ? 16.769 -2.363 -10.036 1.00 97.06 85 HIS A O 1
ATOM 629 N N . ARG A 1 86 ? 18.854 -1.568 -10.160 1.00 95.94 86 ARG A N 1
ATOM 630 C CA . ARG A 1 86 ? 19.363 -2.545 -9.200 1.00 95.94 86 ARG A CA 1
ATOM 631 C C . ARG A 1 86 ? 18.746 -2.279 -7.819 1.00 95.94 86 ARG A C 1
ATOM 633 O O . ARG A 1 86 ? 18.813 -1.137 -7.360 1.00 95.94 86 ARG A O 1
ATOM 640 N N . PRO A 1 87 ? 18.200 -3.302 -7.143 1.00 96.94 87 PRO A N 1
ATOM 641 C CA . PRO A 1 87 ? 17.609 -3.114 -5.834 1.00 96.94 87 PRO A CA 1
ATOM 642 C C . PRO A 1 87 ? 18.671 -2.845 -4.769 1.00 96.94 87 PRO A C 1
ATOM 644 O O . PRO A 1 87 ? 19.768 -3.408 -4.807 1.00 96.94 87 PRO A O 1
ATOM 647 N N . THR A 1 88 ? 18.306 -2.039 -3.778 1.00 95.69 88 THR A N 1
ATOM 648 C CA . THR A 1 88 ? 19.121 -1.755 -2.594 1.00 95.69 88 THR A CA 1
ATOM 649 C C . THR A 1 88 ? 18.339 -2.131 -1.334 1.00 95.69 88 THR A C 1
ATOM 651 O O . THR A 1 88 ? 17.283 -1.546 -1.078 1.00 95.69 88 THR A O 1
ATOM 654 N N . PRO A 1 89 ? 18.817 -3.100 -0.531 1.00 94.62 89 PRO A N 1
ATOM 655 C CA . PRO A 1 89 ? 18.290 -3.337 0.808 1.00 94.62 89 PRO A CA 1
ATOM 656 C C . PRO A 1 89 ? 18.493 -2.095 1.687 1.00 94.62 89 PRO A C 1
ATOM 658 O O . PRO A 1 89 ? 19.609 -1.596 1.824 1.00 94.62 89 PRO A O 1
ATOM 661 N N . ALA A 1 90 ? 17.415 -1.602 2.280 1.00 90.88 90 ALA A N 1
ATOM 662 C CA . ALA A 1 90 ? 17.391 -0.456 3.181 1.00 90.88 90 ALA A CA 1
ATOM 663 C C . ALA A 1 90 ? 17.037 -0.903 4.609 1.00 90.88 90 ALA A C 1
ATOM 665 O O . ALA A 1 90 ? 16.961 -2.089 4.902 1.00 90.88 90 ALA A O 1
ATOM 666 N N . GLN A 1 91 ? 16.808 0.030 5.535 1.00 88.25 91 GLN A N 1
ATOM 667 C CA . GLN A 1 91 ? 16.493 -0.334 6.926 1.00 88.25 91 GLN A CA 1
ATOM 668 C C . GLN A 1 91 ? 15.155 -1.078 7.069 1.00 88.25 91 GLN A C 1
ATOM 670 O O . GLN A 1 91 ? 15.009 -1.937 7.938 1.00 88.25 91 GLN A O 1
ATOM 675 N N . ALA A 1 92 ? 14.183 -0.770 6.210 1.00 89.50 92 ALA A N 1
ATOM 676 C CA . ALA A 1 92 ? 12.805 -1.225 6.366 1.00 89.50 92 ALA A CA 1
ATOM 677 C C . ALA A 1 92 ? 12.258 -2.082 5.214 1.00 89.50 92 ALA A C 1
ATOM 679 O O . ALA A 1 92 ? 11.137 -2.587 5.297 1.00 89.50 92 ALA A O 1
ATOM 680 N N . GLY A 1 93 ? 13.048 -2.276 4.162 1.00 94.38 93 GLY A N 1
ATOM 681 C CA . GLY A 1 93 ? 12.634 -3.006 2.977 1.00 94.38 93 GLY A CA 1
ATOM 682 C C . GLY A 1 93 ? 13.657 -2.918 1.860 1.00 94.38 93 GLY A C 1
ATOM 683 O O . GLY A 1 93 ? 14.791 -2.495 2.071 1.00 94.38 93 GLY A O 1
ATOM 684 N N . VAL A 1 94 ? 13.233 -3.281 0.659 1.00 96.19 94 VAL A N 1
ATOM 685 C CA . VAL A 1 94 ? 14.032 -3.201 -0.565 1.00 96.19 94 VAL A CA 1
ATOM 686 C C . VAL A 1 94 ? 13.543 -2.055 -1.428 1.00 96.19 94 VAL A C 1
ATOM 688 O O . VAL A 1 94 ? 12.335 -1.830 -1.530 1.00 96.19 94 VAL A O 1
ATOM 691 N N . ILE A 1 95 ? 14.481 -1.339 -2.044 1.00 95.88 95 ILE A N 1
ATOM 692 C CA . ILE A 1 95 ? 14.190 -0.148 -2.838 1.00 95.88 95 ILE A CA 1
ATOM 693 C C . ILE A 1 95 ? 14.769 -0.271 -4.236 1.00 95.88 95 ILE A C 1
ATOM 695 O O . ILE A 1 95 ? 15.900 -0.717 -4.410 1.00 95.88 95 ILE A O 1
ATOM 699 N N . TRP A 1 96 ? 13.982 0.156 -5.214 1.00 97.19 96 TRP A N 1
ATOM 700 C CA . TRP A 1 96 ? 14.347 0.296 -6.616 1.00 97.19 96 TRP A CA 1
ATOM 701 C C . TRP A 1 96 ? 14.269 1.772 -6.995 1.00 97.19 96 TRP A C 1
ATOM 703 O O . TRP A 1 96 ? 13.225 2.383 -6.789 1.00 97.19 96 TRP A O 1
ATOM 713 N N . GLY A 1 97 ? 15.337 2.336 -7.558 1.00 93.75 97 GLY A N 1
ATOM 714 C CA . GLY A 1 97 ? 15.400 3.759 -7.917 1.00 93.75 97 GLY A CA 1
ATOM 715 C C . GLY A 1 97 ? 15.979 4.650 -6.811 1.00 93.75 97 GLY A C 1
ATOM 716 O O . GLY A 1 97 ? 16.695 4.171 -5.930 1.00 93.75 97 GLY A O 1
ATOM 717 N N . ASP A 1 98 ? 15.697 5.954 -6.887 1.00 83.06 98 ASP A N 1
ATOM 718 C CA . ASP A 1 98 ? 16.211 6.987 -5.973 1.00 83.06 98 ASP A CA 1
ATOM 719 C C . ASP A 1 98 ? 15.098 7.488 -5.041 1.00 83.06 98 ASP A C 1
ATOM 721 O O . ASP A 1 98 ? 14.035 7.913 -5.492 1.00 83.06 98 ASP A O 1
ATOM 725 N N . HIS A 1 99 ? 15.362 7.498 -3.734 1.00 78.19 99 HIS A N 1
ATOM 726 C CA . HIS A 1 99 ? 14.457 8.007 -2.700 1.00 78.19 99 HIS A CA 1
ATOM 727 C C . HIS A 1 99 ? 13.982 9.451 -2.911 1.00 78.19 99 HIS A C 1
ATOM 729 O O . HIS A 1 99 ? 12.943 9.838 -2.378 1.00 78.19 99 HIS A O 1
ATOM 735 N N . THR A 1 100 ? 14.749 10.259 -3.642 1.00 80.38 100 THR A N 1
ATOM 736 C CA . THR A 1 100 ? 14.423 11.659 -3.940 1.00 80.38 100 THR A CA 1
ATOM 737 C C . THR A 1 100 ? 13.612 11.832 -5.230 1.00 80.38 100 THR A C 1
ATOM 739 O O . THR A 1 100 ? 13.121 12.929 -5.502 1.00 80.38 100 THR A O 1
ATOM 742 N N . GLY A 1 101 ? 13.426 10.757 -6.003 1.00 89.12 101 GLY A N 1
ATOM 743 C CA . GLY A 1 101 ? 12.717 10.744 -7.281 1.00 89.12 101 GLY A CA 1
ATOM 744 C C . GLY A 1 101 ? 11.778 9.542 -7.426 1.00 89.12 101 GLY A C 1
ATOM 745 O O . GLY A 1 101 ? 11.266 9.035 -6.425 1.00 89.12 101 GLY A O 1
ATOM 746 N N . PRO A 1 102 ? 11.509 9.093 -8.666 1.00 94.94 102 PRO A N 1
ATOM 747 C CA . PRO A 1 102 ? 10.734 7.884 -8.912 1.00 94.94 102 PRO A CA 1
ATOM 748 C C . PRO A 1 102 ? 11.405 6.655 -8.293 1.00 94.94 102 PRO A C 1
ATOM 750 O O . PRO A 1 102 ? 12.582 6.383 -8.546 1.00 94.94 102 PRO A O 1
ATOM 753 N N . HIS A 1 103 ? 10.656 5.911 -7.484 1.00 96.12 103 HIS A N 1
ATOM 754 C CA . HIS A 1 103 ? 11.158 4.710 -6.826 1.00 96.12 103 HIS A CA 1
ATOM 755 C C . HIS A 1 103 ? 10.042 3.742 -6.433 1.00 96.12 103 HIS A C 1
ATOM 757 O O . HIS A 1 103 ? 8.878 4.113 -6.269 1.00 96.12 103 HIS A O 1
ATOM 763 N N . GLY A 1 104 ? 10.427 2.482 -6.250 1.00 96.44 104 GLY A N 1
ATOM 764 C CA . GLY A 1 104 ? 9.605 1.407 -5.712 1.00 96.44 104 GLY A CA 1
ATOM 765 C C . GLY A 1 104 ? 10.172 0.936 -4.379 1.00 96.44 104 GLY A C 1
ATOM 766 O O . GLY A 1 104 ? 11.384 0.851 -4.213 1.00 96.44 104 GLY A O 1
ATOM 767 N N . TYR A 1 105 ? 9.300 0.620 -3.431 1.00 95.50 105 TYR A N 1
ATOM 768 C CA . TYR A 1 105 ? 9.650 0.187 -2.086 1.00 95.50 105 TYR A CA 1
ATOM 769 C C . TYR A 1 105 ? 8.807 -1.018 -1.669 1.00 95.50 105 TYR A C 1
ATOM 771 O O . TYR A 1 105 ? 7.576 -0.972 -1.677 1.00 95.50 105 TYR A O 1
ATOM 779 N N . VAL A 1 106 ? 9.470 -2.094 -1.258 1.00 96.50 106 VAL A N 1
ATOM 780 C CA . VAL A 1 106 ? 8.834 -3.293 -0.705 1.00 96.50 106 VAL A CA 1
ATOM 781 C C . VAL A 1 106 ? 9.295 -3.444 0.742 1.00 96.50 106 VAL A C 1
ATOM 783 O O . VAL A 1 106 ? 10.462 -3.773 0.953 1.00 96.50 106 VAL A O 1
ATOM 786 N N . PRO A 1 107 ? 8.439 -3.215 1.753 1.00 94.56 107 PRO A N 1
ATOM 787 C CA . PRO A 1 107 ? 8.821 -3.415 3.140 1.00 94.56 107 PRO A CA 1
ATOM 788 C C . PRO A 1 107 ? 9.030 -4.893 3.445 1.00 94.56 107 PRO A C 1
ATOM 790 O O . PRO A 1 107 ? 8.494 -5.774 2.771 1.00 94.56 107 PRO A O 1
ATOM 793 N N . TRP A 1 108 ? 9.748 -5.172 4.529 1.00 93.88 108 TRP A N 1
ATOM 794 C CA . TRP A 1 108 ? 10.069 -6.542 4.937 1.00 93.88 108 TRP A CA 1
ATOM 795 C C . TRP A 1 108 ? 8.861 -7.458 5.140 1.00 93.88 108 TRP A C 1
ATOM 797 O O . TRP A 1 108 ? 8.966 -8.662 4.921 1.00 93.88 108 TRP A O 1
ATOM 807 N N . THR A 1 109 ? 7.721 -6.912 5.561 1.00 92.69 109 THR A N 1
ATOM 808 C CA . THR A 1 109 ? 6.471 -7.669 5.725 1.00 92.69 109 THR A CA 1
ATOM 809 C C . THR A 1 109 ? 5.939 -8.175 4.387 1.00 92.69 109 THR A C 1
ATOM 811 O O . THR A 1 109 ? 5.586 -9.343 4.279 1.00 92.69 109 THR A O 1
ATOM 814 N N . GLU A 1 110 ? 5.965 -7.331 3.356 1.00 95.12 110 GLU A N 1
ATOM 815 C CA . GLU A 1 110 ? 5.583 -7.697 1.990 1.00 95.12 110 GLU A CA 1
ATOM 816 C C . GLU A 1 110 ? 6.618 -8.610 1.338 1.00 95.12 110 GLU A C 1
ATOM 818 O O . GLU A 1 110 ? 6.246 -9.564 0.671 1.00 95.12 110 GLU A O 1
ATOM 823 N N . GLY A 1 111 ? 7.915 -8.373 1.558 1.00 94.31 111 GLY A N 1
ATOM 824 C CA . GLY A 1 111 ? 8.984 -9.184 0.962 1.00 94.31 111 GLY A CA 1
ATOM 825 C C . GLY A 1 111 ? 8.907 -1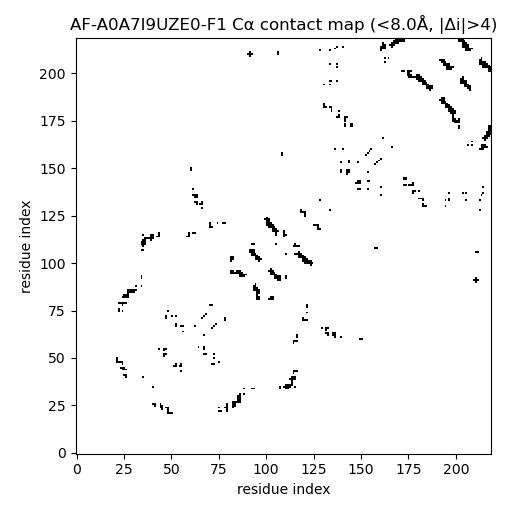0.673 1.327 1.00 94.31 111 GLY A C 1
ATOM 826 O O . GLY A 1 111 ? 9.350 -11.521 0.557 1.00 94.31 111 GLY A O 1
ATOM 827 N N . ARG A 1 112 ? 8.292 -11.007 2.470 1.00 92.69 112 ARG A N 1
ATOM 828 C CA . ARG A 1 112 ? 8.038 -12.392 2.908 1.00 92.69 112 ARG A CA 1
ATOM 829 C C . ARG A 1 112 ? 6.831 -13.047 2.230 1.00 92.69 112 ARG A C 1
ATOM 831 O O . ARG A 1 112 ? 6.645 -14.247 2.394 1.00 92.69 112 ARG A O 1
ATOM 838 N N . SER A 1 113 ? 6.003 -12.276 1.530 1.00 93.00 113 SER A N 1
ATOM 839 C CA . SER A 1 113 ? 4.853 -12.768 0.773 1.00 93.00 113 SER A CA 1
ATOM 840 C C . SER A 1 113 ? 5.303 -13.420 -0.536 1.00 93.00 113 SER A C 1
ATOM 842 O O . SER A 1 113 ? 6.251 -12.967 -1.181 1.00 93.00 113 SER A O 1
ATOM 844 N N . ASP A 1 114 ? 4.550 -14.422 -0.990 1.00 92.44 114 ASP A N 1
ATOM 845 C CA . ASP A 1 114 ? 4.682 -14.991 -2.341 1.00 92.44 114 ASP A CA 1
ATOM 846 C C . ASP A 1 114 ? 4.174 -14.031 -3.435 1.00 92.44 114 ASP A C 1
ATOM 848 O O . ASP A 1 114 ? 4.362 -14.270 -4.633 1.00 92.44 114 ASP A O 1
ATOM 852 N N . TYR A 1 115 ? 3.540 -12.930 -3.019 1.00 96.50 115 TYR A N 1
ATOM 853 C CA . TYR A 1 115 ? 3.060 -11.854 -3.873 1.00 96.50 115 TYR A CA 1
ATOM 854 C C . TYR A 1 115 ? 3.249 -10.491 -3.171 1.00 96.50 115 TYR A C 1
ATOM 856 O O . TYR A 1 115 ? 2.302 -9.964 -2.583 1.00 96.50 115 TYR A O 1
ATOM 864 N N . PRO A 1 116 ? 4.482 -9.952 -3.135 1.00 96.19 116 PRO A N 1
ATOM 865 C CA . PRO A 1 116 ? 4.788 -8.662 -2.523 1.00 96.19 116 PRO A CA 1
ATOM 866 C C . PRO A 1 116 ? 4.133 -7.516 -3.295 1.00 96.19 116 PRO A C 1
ATOM 868 O O . PRO A 1 116 ? 4.215 -7.465 -4.522 1.00 96.19 116 PRO A O 1
ATOM 871 N N . CYS A 1 117 ? 3.545 -6.563 -2.572 1.00 97.00 117 CYS A N 1
ATOM 872 C CA . CYS A 1 117 ? 2.871 -5.407 -3.162 1.00 97.00 117 CYS A CA 1
ATOM 873 C C . CYS A 1 117 ? 3.670 -4.120 -2.924 1.00 97.00 117 CYS A C 1
ATOM 875 O O . CYS A 1 117 ? 3.693 -3.597 -1.800 1.00 97.00 117 CYS A O 1
ATOM 877 N N . PRO A 1 118 ? 4.365 -3.597 -3.953 1.00 96.69 118 PRO A N 1
ATOM 878 C CA . PRO A 1 118 ? 5.269 -2.468 -3.777 1.00 96.69 118 PRO A CA 1
ATOM 879 C C . PRO A 1 118 ? 4.532 -1.151 -3.540 1.00 96.69 118 PRO A C 1
ATOM 881 O O . PRO A 1 118 ? 3.500 -0.869 -4.145 1.00 96.69 118 PRO A O 1
ATOM 884 N N . ARG A 1 119 ? 5.101 -0.277 -2.717 1.00 95.56 119 ARG A N 1
ATOM 885 C CA . ARG A 1 119 ? 4.728 1.141 -2.681 1.00 95.56 119 ARG A CA 1
ATOM 886 C C . ARG A 1 119 ? 5.567 1.858 -3.736 1.00 95.56 119 ARG A C 1
ATOM 888 O O . ARG A 1 119 ? 6.769 1.630 -3.803 1.00 95.56 119 ARG A O 1
ATOM 895 N N . VAL A 1 120 ? 4.957 2.680 -4.578 1.00 96.12 120 VAL A N 1
ATOM 896 C CA . VAL A 1 120 ? 5.612 3.279 -5.748 1.00 96.12 120 VAL A CA 1
ATOM 897 C C . VAL A 1 120 ? 5.371 4.777 -5.774 1.00 96.12 120 VAL A C 1
ATOM 899 O O . VAL A 1 120 ? 4.241 5.224 -5.601 1.00 96.12 120 VAL A O 1
ATOM 902 N N . VAL A 1 121 ? 6.422 5.541 -6.037 1.00 95.06 121 VAL A N 1
ATOM 903 C CA . VAL A 1 121 ? 6.403 6.957 -6.416 1.00 95.06 121 VAL A CA 1
ATOM 904 C C . VAL A 1 121 ? 6.764 7.006 -7.896 1.00 95.06 121 VAL A C 1
ATOM 906 O O . VAL A 1 121 ? 7.857 6.582 -8.261 1.00 95.06 121 VAL A O 1
ATOM 909 N N . LEU A 1 122 ? 5.848 7.465 -8.754 1.00 93.81 122 LEU A N 1
ATOM 910 C CA . LEU A 1 122 ? 6.066 7.478 -10.209 1.00 93.81 122 LEU A CA 1
ATOM 911 C C . LEU A 1 122 ? 6.735 8.772 -10.685 1.00 93.81 122 LEU A C 1
ATOM 913 O O . LEU A 1 122 ? 7.428 8.774 -11.698 1.00 93.81 122 LEU A O 1
ATOM 917 N N . GLY A 1 123 ? 6.540 9.870 -9.956 1.00 88.38 123 GLY A N 1
ATOM 918 C CA . GLY A 1 123 ? 7.047 11.188 -10.322 1.00 88.38 123 GLY A CA 1
ATOM 919 C C . GLY A 1 123 ? 7.509 12.004 -9.121 1.00 88.38 123 GLY A C 1
ATOM 920 O O . GLY A 1 123 ? 7.162 11.722 -7.973 1.00 88.38 123 GLY A O 1
ATOM 921 N N . ALA A 1 124 ? 8.291 13.048 -9.396 1.00 81.44 124 ALA A N 1
ATOM 922 C CA . ALA A 1 124 ? 8.739 13.983 -8.372 1.00 81.44 124 ALA A CA 1
ATOM 923 C C . ALA A 1 124 ? 7.543 14.671 -7.689 1.00 81.44 124 ALA A C 1
ATOM 925 O O . ALA A 1 124 ? 6.583 15.076 -8.343 1.00 81.44 124 ALA A O 1
ATOM 926 N N . GLY A 1 125 ? 7.610 14.808 -6.364 1.00 82.88 125 GLY A N 1
ATOM 927 C CA . GLY A 1 125 ? 6.552 15.427 -5.558 1.00 82.88 125 GLY A CA 1
ATOM 928 C C . GLY A 1 125 ? 5.361 14.512 -5.249 1.00 82.88 125 GLY A C 1
ATOM 929 O O . GLY A 1 125 ? 4.491 14.895 -4.464 1.00 82.88 125 GLY A O 1
ATOM 930 N N . GLU A 1 126 ? 5.316 13.294 -5.798 1.00 89.75 126 GLU A N 1
ATOM 931 C CA . GLU A 1 126 ? 4.314 12.324 -5.379 1.00 89.75 126 GLU A CA 1
ATOM 932 C C . GLU A 1 126 ? 4.607 11.783 -3.986 1.00 89.75 126 GLU A C 1
ATOM 934 O O . GLU A 1 126 ? 5.734 11.469 -3.606 1.00 89.75 126 GLU A O 1
ATOM 939 N N . ARG A 1 127 ? 3.536 11.620 -3.218 1.00 88.75 127 ARG A N 1
ATOM 940 C CA . ARG A 1 127 ? 3.606 11.068 -1.870 1.00 88.75 127 ARG A CA 1
ATOM 941 C C . ARG A 1 127 ? 3.535 9.550 -1.969 1.00 88.75 127 ARG A C 1
ATOM 943 O O . ARG A 1 127 ? 2.661 9.025 -2.667 1.00 88.75 127 ARG A O 1
ATOM 950 N N . LEU A 1 128 ? 4.423 8.858 -1.256 1.00 89.88 128 LEU A N 1
ATOM 951 C CA . LEU A 1 128 ? 4.417 7.395 -1.182 1.00 89.88 128 LEU A CA 1
ATOM 952 C C . LEU A 1 128 ? 3.108 6.877 -0.566 1.00 89.88 128 LEU A C 1
ATOM 954 O O . LEU A 1 128 ? 2.539 5.909 -1.062 1.00 89.88 128 LEU A O 1
ATOM 958 N N . TYR A 1 129 ? 2.606 7.577 0.458 1.00 92.50 129 TYR A N 1
ATOM 959 C CA . TYR A 1 129 ? 1.354 7.272 1.148 1.00 92.50 129 TYR A CA 1
ATOM 960 C C . TYR A 1 129 ? 0.306 8.354 0.877 1.00 92.50 129 TYR A C 1
ATOM 962 O O . TYR A 1 129 ? 0.492 9.533 1.206 1.00 92.50 129 TYR A O 1
ATOM 970 N N . THR A 1 130 ? -0.796 7.943 0.253 1.00 93.00 130 THR A N 1
ATOM 971 C CA . THR A 1 130 ? -1.966 8.783 -0.024 1.00 93.00 130 THR A CA 1
ATOM 972 C C . THR A 1 130 ? -2.994 8.671 1.101 1.00 93.00 130 THR A C 1
ATOM 974 O O . THR A 1 130 ? -2.930 7.770 1.938 1.00 93.00 130 THR A O 1
ATOM 977 N N . ASP A 1 131 ? -3.981 9.564 1.108 1.00 95.06 131 ASP A N 1
ATOM 978 C CA . ASP A 1 131 ? -5.076 9.499 2.083 1.00 95.06 131 ASP A CA 1
ATOM 979 C C . ASP A 1 131 ? -5.925 8.232 1.880 1.00 95.06 131 ASP A C 1
ATOM 981 O O . ASP A 1 131 ? -6.397 7.641 2.848 1.00 95.06 131 ASP A O 1
ATOM 985 N N . GLU A 1 132 ? -6.034 7.750 0.637 1.00 94.88 132 GLU A N 1
ATOM 986 C CA . GLU A 1 132 ? -6.665 6.467 0.316 1.00 94.88 132 GLU A CA 1
ATOM 987 C C . GLU A 1 132 ? -5.883 5.280 0.901 1.00 94.88 132 GLU A C 1
ATOM 989 O O . GLU A 1 132 ? -6.480 4.373 1.478 1.00 94.88 132 GLU A O 1
ATOM 994 N N . TYR A 1 133 ? -4.546 5.305 0.821 1.00 94.94 133 TYR A N 1
ATOM 995 C CA . TYR A 1 133 ? -3.700 4.286 1.448 1.00 94.94 133 TYR A CA 1
ATOM 996 C C . TYR A 1 133 ? -3.906 4.260 2.970 1.00 94.94 133 TYR A C 1
ATOM 998 O O . TYR A 1 133 ? -4.121 3.195 3.549 1.00 94.94 133 TYR A O 1
ATOM 1006 N N . ALA A 1 134 ? -3.909 5.431 3.617 1.00 96.62 134 ALA A N 1
ATOM 1007 C CA . ALA A 1 134 ? -4.157 5.540 5.054 1.00 96.62 134 ALA A CA 1
ATOM 1008 C C . ALA A 1 134 ? -5.573 5.071 5.441 1.00 96.62 134 ALA A C 1
ATOM 1010 O O . ALA A 1 134 ? -5.742 4.370 6.439 1.00 96.62 134 ALA A O 1
ATOM 1011 N N . GLY A 1 135 ? -6.585 5.405 4.634 1.00 97.88 135 GLY A N 1
ATOM 1012 C CA . GLY A 1 135 ? -7.960 4.939 4.823 1.00 97.88 135 GLY A CA 1
ATOM 1013 C C . GLY A 1 135 ? -8.090 3.422 4.700 1.00 97.88 135 GLY A C 1
ATOM 1014 O O . GLY A 1 135 ? -8.744 2.791 5.528 1.00 97.88 135 GLY A O 1
ATOM 1015 N N . HIS A 1 136 ? -7.411 2.815 3.725 1.00 98.00 136 HIS A N 1
ATOM 1016 C CA . HIS A 1 136 ? -7.386 1.360 3.561 1.00 98.00 136 HIS A CA 1
ATOM 1017 C C . HIS A 1 136 ? -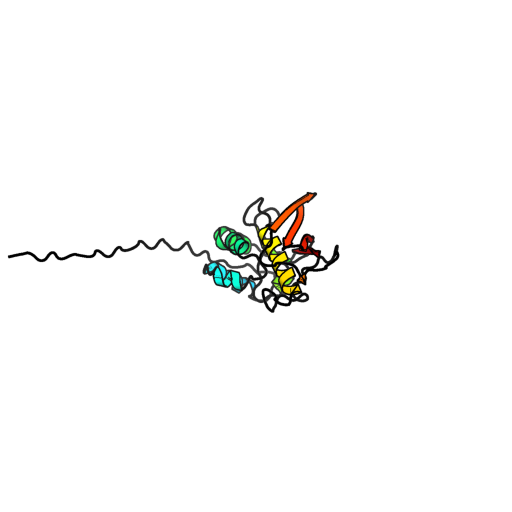6.668 0.655 4.714 1.00 98.00 136 HIS A C 1
ATOM 1019 O O . HIS A 1 136 ? -7.150 -0.365 5.205 1.00 98.00 136 HIS A O 1
ATOM 1025 N N . LEU A 1 137 ? -5.564 1.218 5.211 1.00 97.56 137 LEU A N 1
ATOM 1026 C CA . LEU A 1 137 ? -4.883 0.703 6.400 1.00 97.56 137 LEU A CA 1
ATOM 1027 C C . LEU A 1 137 ? -5.797 0.756 7.637 1.00 97.56 137 LEU A C 1
ATOM 1029 O O . LEU A 1 137 ? -5.883 -0.224 8.379 1.00 97.56 137 LEU A O 1
ATOM 1033 N N . ALA A 1 138 ? -6.534 1.856 7.829 1.00 98.31 138 ALA A N 1
ATOM 1034 C CA . ALA A 1 138 ? -7.530 1.968 8.896 1.00 98.31 138 ALA A CA 1
ATOM 1035 C C . ALA A 1 138 ? -8.656 0.933 8.735 1.00 98.31 138 ALA A C 1
ATOM 1037 O O . ALA A 1 138 ? -9.001 0.252 9.701 1.00 98.31 138 ALA A O 1
ATOM 1038 N N . ARG A 1 139 ? -9.175 0.746 7.513 1.00 98.38 139 ARG A N 1
ATOM 1039 C CA . ARG A 1 139 ? -10.189 -0.274 7.199 1.00 98.38 139 ARG A CA 1
ATOM 1040 C C . ARG A 1 139 ? -9.718 -1.671 7.575 1.00 98.38 139 ARG A C 1
ATOM 1042 O O . ARG A 1 139 ? -10.426 -2.393 8.270 1.00 98.38 139 ARG A O 1
ATOM 1049 N N . ARG A 1 140 ? -8.511 -2.041 7.141 1.00 98.06 140 ARG A N 1
ATOM 1050 C CA . ARG A 1 140 ? -7.892 -3.331 7.461 1.00 98.06 140 ARG A CA 1
ATOM 1051 C C . ARG A 1 140 ? -7.747 -3.531 8.965 1.00 98.06 140 ARG A C 1
ATOM 1053 O O . ARG A 1 140 ? -8.094 -4.590 9.479 1.00 98.06 140 ARG A O 1
ATOM 1060 N N . PHE A 1 141 ? -7.274 -2.508 9.673 1.00 98.12 141 PHE A N 1
ATOM 1061 C CA . PHE A 1 141 ? -7.137 -2.548 11.123 1.00 98.12 141 PHE A CA 1
ATOM 1062 C C . PHE A 1 141 ? -8.481 -2.777 11.834 1.00 98.12 141 PHE A C 1
ATOM 1064 O O . PHE A 1 141 ? -8.557 -3.636 12.716 1.00 98.12 141 PHE A O 1
ATOM 1071 N N . ILE A 1 142 ? -9.533 -2.058 11.430 1.00 98.38 142 ILE A N 1
ATOM 1072 C CA . ILE A 1 142 ? -10.882 -2.188 12.000 1.00 98.38 142 ILE A CA 1
ATOM 1073 C C . ILE A 1 142 ? -11.437 -3.590 11.741 1.00 98.38 142 ILE A C 1
ATOM 1075 O O . ILE A 1 142 ? -11.773 -4.302 12.685 1.00 98.38 142 ILE A O 1
ATOM 1079 N N . LEU A 1 143 ? -11.451 -4.018 10.478 1.00 98.25 143 LEU A N 1
ATOM 1080 C CA . LEU A 1 143 ? -11.982 -5.317 10.065 1.00 98.25 143 LEU A CA 1
ATOM 1081 C C . LEU A 1 143 ? -11.275 -6.482 10.755 1.00 98.25 143 LEU A C 1
ATOM 1083 O O . LEU A 1 143 ? -11.918 -7.415 11.236 1.00 98.25 143 LEU A O 1
ATOM 1087 N N . ARG A 1 144 ? -9.945 -6.410 10.873 1.00 97.69 144 ARG A N 1
ATOM 1088 C CA . ARG A 1 144 ? -9.174 -7.407 11.619 1.00 97.69 144 ARG A CA 1
ATOM 1089 C C . ARG A 1 144 ? -9.552 -7.429 13.100 1.00 97.69 144 ARG A C 1
ATOM 1091 O O . ARG A 1 144 ? -9.686 -8.507 13.668 1.00 97.69 144 ARG A O 1
ATOM 1098 N N . SER A 1 145 ? -9.743 -6.263 13.715 1.00 96.56 145 SER A N 1
ATOM 1099 C CA . SER A 1 145 ? -10.143 -6.157 15.128 1.00 96.56 145 SER A CA 1
ATOM 1100 C C . SER A 1 145 ? -11.565 -6.675 15.378 1.00 96.56 145 SER A C 1
ATOM 1102 O O . SER A 1 145 ? -11.852 -7.169 16.462 1.00 96.56 145 SER A O 1
ATOM 1104 N N . GLN A 1 146 ? -12.433 -6.624 14.365 1.00 96.50 146 GLN A N 1
ATOM 1105 C CA . GLN A 1 146 ? -13.795 -7.171 14.385 1.00 96.50 146 GLN A CA 1
ATOM 1106 C C . GLN A 1 146 ? -13.862 -8.671 14.039 1.00 96.50 146 GLN A C 1
ATOM 1108 O O . GLN A 1 146 ? -14.948 -9.244 13.995 1.00 96.50 146 GLN A O 1
ATOM 1113 N N . GLY A 1 147 ? -12.721 -9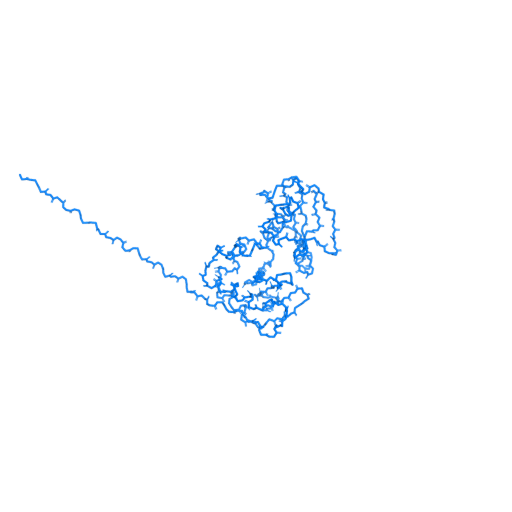.324 13.785 1.00 96.69 147 GLY A N 1
ATOM 1114 C CA . GLY A 1 147 ? -12.667 -10.746 13.430 1.00 96.69 147 GLY A CA 1
ATOM 1115 C C . GLY A 1 147 ? -13.064 -11.058 11.983 1.00 96.69 147 GLY A C 1
ATOM 1116 O O . GLY A 1 147 ? -13.224 -12.226 11.638 1.00 96.69 147 GLY A O 1
ATOM 1117 N N . ALA A 1 148 ? -13.187 -10.042 11.127 1.00 97.06 148 ALA A N 1
ATOM 1118 C CA . ALA A 1 148 ? -13.546 -10.171 9.716 1.00 97.06 148 ALA A CA 1
ATOM 1119 C C . ALA A 1 148 ? -12.465 -9.550 8.807 1.00 97.06 148 ALA A C 1
ATOM 1121 O O . ALA A 1 148 ? -12.757 -8.611 8.066 1.00 97.06 148 ALA A O 1
ATOM 1122 N N . PRO A 1 149 ? -11.199 -10.013 8.872 1.00 97.56 149 PRO A N 1
ATOM 1123 C CA . PRO A 1 149 ? -10.100 -9.392 8.140 1.00 97.56 149 PRO A CA 1
ATOM 1124 C C . PRO A 1 149 ? -10.331 -9.410 6.623 1.00 97.56 149 PRO A C 1
ATOM 1126 O O . PRO A 1 149 ? -10.934 -10.335 6.083 1.00 97.56 149 PRO A O 1
ATOM 1129 N N . VAL A 1 150 ? -9.770 -8.417 5.921 1.00 96.38 150 VAL A N 1
ATOM 1130 C CA . VAL A 1 150 ? -9.856 -8.305 4.448 1.00 96.38 150 VAL A CA 1
ATOM 1131 C C . VAL A 1 150 ? -9.316 -9.554 3.747 1.00 96.38 150 VAL A C 1
ATOM 1133 O O . VAL A 1 150 ? -9.800 -9.934 2.684 1.00 96.38 150 VAL A O 1
ATOM 1136 N N . ASN A 1 151 ? -8.316 -10.196 4.346 1.00 96.62 151 ASN A N 1
ATOM 1137 C CA . ASN A 1 151 ? -7.748 -11.450 3.887 1.00 96.62 151 ASN A CA 1
ATOM 1138 C C . ASN A 1 151 ? -7.426 -12.331 5.107 1.00 96.62 151 ASN A C 1
ATOM 1140 O O . ASN A 1 151 ? -6.949 -11.793 6.107 1.00 96.62 151 ASN A O 1
ATOM 1144 N N . PRO A 1 152 ? -7.612 -13.663 5.052 1.00 95.44 152 PRO A N 1
ATOM 1145 C CA . PRO A 1 152 ? -7.238 -14.557 6.154 1.00 95.44 152 PRO A CA 1
ATOM 1146 C C . PRO A 1 152 ? -5.761 -14.461 6.579 1.00 95.44 152 PRO A C 1
ATOM 1148 O O . PRO A 1 152 ? -5.436 -14.712 7.736 1.00 95.44 152 PRO A O 1
ATOM 1151 N N . GLY A 1 153 ? -4.866 -14.072 5.664 1.00 94.56 153 GLY A N 1
ATOM 1152 C CA . GLY A 1 153 ? -3.454 -13.808 5.944 1.00 94.56 153 GLY A CA 1
ATOM 1153 C C . GLY A 1 153 ? -3.182 -12.482 6.668 1.00 94.56 153 GLY A C 1
ATOM 1154 O O . GLY A 1 153 ? -2.054 -12.260 7.113 1.00 94.56 153 GLY A O 1
ATOM 1155 N N . ASP A 1 154 ? -4.183 -11.606 6.828 1.00 96.06 154 ASP A N 1
ATOM 1156 C CA . ASP A 1 154 ? -4.069 -10.346 7.573 1.00 96.06 154 ASP A CA 1
ATOM 1157 C C . ASP A 1 154 ? -4.056 -10.592 9.083 1.00 96.06 154 ASP A C 1
ATOM 1159 O O . ASP A 1 154 ? -5.012 -10.331 9.813 1.00 96.06 154 ASP A O 1
ATOM 1163 N N . THR A 1 155 ? -2.938 -11.115 9.566 1.00 95.69 155 THR A N 1
ATOM 1164 C CA . THR A 1 155 ? -2.714 -11.384 10.985 1.00 95.69 155 THR A CA 1
ATOM 1165 C C . THR A 1 155 ? -1.763 -10.354 11.577 1.00 95.69 155 THR A C 1
ATOM 1167 O O . THR A 1 155 ? -0.927 -9.781 10.878 1.00 95.69 155 THR A O 1
ATOM 1170 N N . ALA A 1 156 ? -1.847 -10.127 12.890 1.00 93.69 156 ALA A N 1
ATOM 1171 C CA . ALA A 1 156 ? -0.920 -9.228 13.580 1.00 93.69 156 ALA A CA 1
ATOM 1172 C C . ALA A 1 156 ? 0.547 -9.690 13.475 1.00 93.69 156 ALA A C 1
ATOM 1174 O O . ALA A 1 156 ? 1.445 -8.853 13.475 1.00 93.69 156 ALA A O 1
ATOM 1175 N N . ALA A 1 157 ? 0.780 -11.002 13.356 1.00 93.38 157 ALA A N 1
ATOM 1176 C CA . ALA A 1 157 ? 2.112 -11.581 13.210 1.00 93.38 157 ALA A CA 1
ATOM 1177 C C . ALA A 1 157 ? 2.703 -11.361 11.807 1.00 93.38 157 ALA A C 1
ATOM 1179 O O . ALA A 1 157 ? 3.884 -11.044 11.685 1.00 93.38 157 ALA A O 1
ATOM 1180 N N . ALA A 1 158 ? 1.891 -11.513 10.754 1.00 93.69 158 ALA A N 1
ATOM 1181 C CA . ALA A 1 158 ? 2.338 -11.309 9.376 1.00 93.69 158 ALA A CA 1
ATOM 1182 C C . ALA A 1 158 ? 2.428 -9.817 9.012 1.00 93.69 158 ALA A C 1
ATOM 1184 O O . ALA A 1 158 ? 3.400 -9.379 8.400 1.00 93.69 158 ALA A O 1
ATOM 1185 N N . TYR A 1 159 ? 1.435 -9.032 9.441 1.00 94.62 159 TYR A N 1
ATOM 1186 C CA . TYR A 1 159 ? 1.293 -7.611 9.131 1.00 94.62 159 TYR A CA 1
ATOM 1187 C C . TYR A 1 159 ? 1.030 -6.802 10.412 1.00 94.62 159 TYR A C 1
ATOM 1189 O O . TYR A 1 159 ? -0.120 -6.443 10.710 1.00 94.62 159 TYR A O 1
ATOM 1197 N N . PRO A 1 160 ? 2.071 -6.501 11.209 1.00 94.00 160 PRO A N 1
ATOM 1198 C CA . PRO A 1 160 ? 1.933 -5.608 12.351 1.00 94.00 160 PRO A CA 1
ATOM 1199 C C . PRO A 1 160 ? 1.500 -4.222 11.860 1.00 94.00 160 PRO A C 1
ATOM 1201 O O . PRO A 1 160 ? 2.181 -3.600 11.052 1.00 94.00 160 PRO A O 1
ATOM 1204 N N . MET A 1 161 ? 0.343 -3.750 12.335 1.00 94.56 161 MET A N 1
ATOM 1205 C CA . MET A 1 161 ? -0.199 -2.441 11.939 1.00 94.56 161 MET A CA 1
ATOM 1206 C C . MET A 1 161 ? -0.097 -1.400 13.048 1.00 94.56 161 MET A C 1
ATOM 1208 O O . MET A 1 161 ? -0.233 -0.224 12.757 1.00 94.56 161 MET A O 1
ATOM 1212 N N . VAL A 1 162 ? 0.125 -1.794 14.305 1.00 95.12 162 VAL A N 1
ATOM 1213 C CA . VAL A 1 162 ? 0.259 -0.843 15.419 1.00 95.12 162 VAL A CA 1
ATOM 1214 C C . VAL A 1 162 ? 1.690 -0.317 15.468 1.00 95.12 162 VAL A C 1
ATOM 1216 O O . VAL A 1 162 ? 2.643 -1.077 15.294 1.00 95.12 162 VAL A O 1
ATOM 1219 N N . CYS A 1 163 ? 1.848 0.985 15.699 1.00 94.69 163 CYS A N 1
ATOM 1220 C CA . CYS A 1 163 ? 3.158 1.619 15.761 1.00 94.69 163 CYS A CA 1
ATOM 1221 C C . CYS A 1 163 ? 4.018 1.041 16.894 1.00 94.69 163 CYS A C 1
ATOM 1223 O O . CYS A 1 163 ? 3.631 1.100 18.058 1.00 94.69 163 CYS A O 1
ATOM 1225 N N . ALA A 1 164 ? 5.223 0.563 16.569 1.00 90.56 164 ALA A N 1
ATOM 1226 C CA . ALA A 1 164 ? 6.120 -0.049 17.554 1.00 90.56 164 ALA A CA 1
ATOM 1227 C C . ALA A 1 164 ? 6.700 0.962 18.563 1.00 90.56 164 ALA A C 1
ATOM 1229 O O . ALA A 1 164 ? 6.845 0.652 19.740 1.00 90.56 164 ALA A O 1
ATOM 1230 N N . PHE A 1 165 ? 7.028 2.178 18.111 1.00 86.50 165 PHE A N 1
ATOM 1231 C CA . PHE A 1 165 ? 7.755 3.162 18.927 1.00 86.50 165 PHE A CA 1
ATOM 1232 C C . PHE A 1 165 ? 6.857 4.133 19.698 1.00 86.50 165 PHE A C 1
ATOM 1234 O O . PHE A 1 165 ? 7.286 4.707 20.694 1.00 86.50 165 PHE A O 1
ATOM 1241 N N . ARG A 1 166 ? 5.625 4.357 19.229 1.00 86.31 166 ARG A N 1
ATOM 1242 C CA . ARG A 1 166 ? 4.661 5.272 19.862 1.00 86.31 166 ARG A CA 1
ATOM 1243 C C . ARG A 1 166 ? 3.238 4.702 19.833 1.00 86.31 166 ARG A C 1
ATOM 1245 O O . ARG A 1 166 ? 2.365 5.335 19.243 1.00 86.31 166 ARG A O 1
ATOM 1252 N N . PRO A 1 167 ? 2.990 3.513 20.407 1.00 92.00 167 PRO A N 1
ATOM 1253 C CA . PRO A 1 167 ? 1.631 3.010 20.524 1.00 92.00 167 PRO A CA 1
ATOM 1254 C C . PRO A 1 167 ? 0.844 3.871 21.520 1.00 92.00 167 PRO A C 1
ATOM 1256 O O . PRO A 1 167 ? 1.335 4.242 22.584 1.00 92.00 167 PRO A O 1
ATOM 1259 N N . GLY A 1 168 ? -0.385 4.195 21.157 1.00 94.31 168 GLY A N 1
ATOM 1260 C CA . GLY A 1 168 ? -1.408 4.770 22.014 1.00 94.31 168 GLY A CA 1
ATOM 1261 C C . GLY A 1 168 ? -2.519 3.754 22.290 1.00 94.31 168 GLY A C 1
ATOM 1262 O O . GLY A 1 168 ? -2.454 2.611 21.828 1.00 94.31 168 GLY A O 1
ATOM 1263 N N . PRO A 1 169 ? -3.548 4.150 23.054 1.00 95.62 169 PRO A N 1
ATOM 1264 C CA . PRO A 1 169 ? -4.646 3.259 23.395 1.00 95.62 169 PRO A CA 1
ATOM 1265 C C . PRO A 1 169 ? -5.420 2.818 22.146 1.00 95.62 169 PRO A C 1
ATOM 1267 O O . PRO A 1 169 ? -5.593 3.581 21.193 1.00 95.62 169 PRO A O 1
ATOM 1270 N N . VAL A 1 170 ? -5.890 1.573 22.181 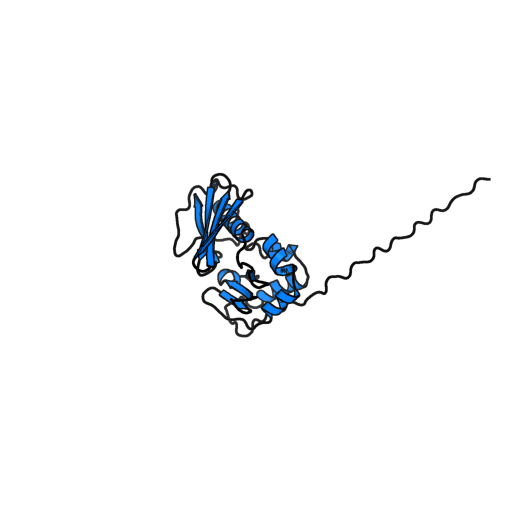1.00 95.88 170 VAL A N 1
ATOM 1271 C CA . VAL A 1 170 ? -6.802 0.986 21.199 1.00 95.88 170 VAL A CA 1
ATOM 1272 C C . VAL A 1 170 ? -8.033 0.524 21.964 1.00 95.88 170 VAL A C 1
ATOM 1274 O O . VAL A 1 170 ? -7.965 -0.418 22.750 1.00 95.88 170 VAL A O 1
ATOM 1277 N N . THR A 1 171 ? -9.143 1.220 21.766 1.00 95.56 171 THR A N 1
ATOM 1278 C CA . THR A 1 171 ? -10.397 1.031 22.500 1.00 95.56 171 THR A CA 1
ATOM 1279 C C . THR A 1 171 ? -11.579 1.202 21.558 1.00 95.56 171 THR A C 1
ATOM 1281 O O . THR A 1 171 ? -11.494 1.987 20.618 1.00 95.56 171 THR A O 1
ATOM 1284 N N . ASN A 1 172 ? -12.684 0.505 21.827 1.00 93.81 172 ASN A N 1
A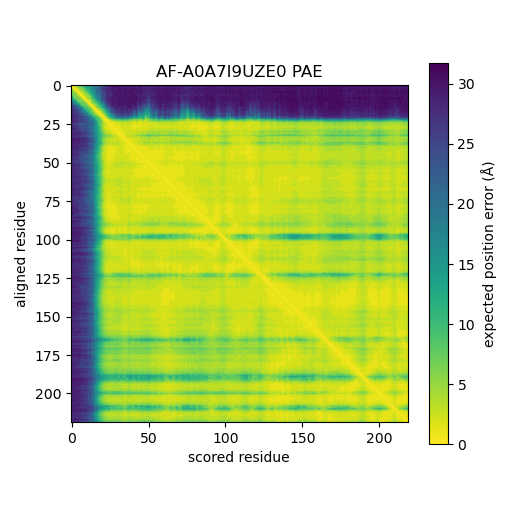TOM 1285 C CA . ASN A 1 172 ? -13.959 0.634 21.112 1.00 93.81 172 ASN A CA 1
ATOM 1286 C C . ASN A 1 172 ? -13.911 0.362 19.594 1.00 93.81 172 ASN A C 1
ATOM 1288 O O . ASN A 1 172 ? -14.860 0.696 18.885 1.00 93.81 172 ASN A O 1
ATOM 1292 N N . VAL A 1 173 ? -12.836 -0.236 19.065 1.00 95.00 173 VAL A N 1
ATOM 1293 C CA . VAL A 1 173 ? -12.674 -0.484 17.618 1.00 95.00 173 VAL A CA 1
ATOM 1294 C C . VAL A 1 173 ? -13.759 -1.414 17.080 1.00 95.00 173 VAL A C 1
ATOM 1296 O O . VAL A 1 173 ? -14.141 -1.308 15.918 1.00 95.00 173 VAL A O 1
ATOM 1299 N N . GLU A 1 174 ? -14.321 -2.275 17.925 1.00 94.06 174 GLU A N 1
ATOM 1300 C CA . GLU A 1 174 ? -15.453 -3.128 17.580 1.00 94.06 174 GLU A CA 1
ATOM 1301 C C . GLU A 1 174 ? -16.694 -2.335 17.135 1.00 94.06 174 GLU A C 1
ATOM 1303 O O . GLU A 1 174 ? -17.500 -2.862 16.372 1.00 94.06 174 GLU A O 1
ATOM 1308 N N . ARG A 1 175 ? -16.819 -1.062 17.540 1.00 94.81 175 ARG A N 1
ATOM 1309 C CA . ARG A 1 175 ? -17.929 -0.161 17.178 1.00 94.81 175 ARG A CA 1
ATOM 1310 C C . ARG A 1 175 ? -17.685 0.650 15.904 1.00 94.81 175 ARG A C 1
ATOM 1312 O O . ARG A 1 175 ? -18.567 1.396 15.488 1.00 94.81 175 ARG A O 1
ATOM 1319 N N . ALA A 1 176 ? -16.495 0.561 15.314 1.00 97.50 176 ALA A N 1
ATOM 1320 C CA . ALA A 1 176 ? -16.147 1.333 14.130 1.00 97.50 176 ALA A CA 1
ATOM 1321 C C . ALA A 1 176 ? -16.895 0.830 12.883 1.00 97.50 176 ALA A C 1
ATOM 1323 O O . ALA A 1 176 ? -17.059 -0.373 12.680 1.00 97.50 176 ALA A O 1
ATOM 1324 N N . ASP A 1 177 ? -17.283 1.751 12.003 1.00 97.38 177 ASP A N 1
ATOM 1325 C CA . ASP A 1 177 ? -17.849 1.417 10.691 1.00 97.38 177 ASP A CA 1
ATOM 1326 C C . ASP A 1 177 ? -16.734 1.391 9.633 1.00 97.38 177 ASP A C 1
ATOM 1328 O O . ASP A 1 177 ? -16.282 2.432 9.146 1.00 97.38 177 ASP A O 1
ATOM 1332 N N . ALA A 1 178 ? -16.266 0.186 9.297 1.00 96.81 178 ALA A N 1
ATOM 1333 C CA . ALA A 1 178 ? -15.163 -0.027 8.361 1.00 96.81 178 ALA A CA 1
ATOM 1334 C C . ALA A 1 178 ? -15.480 0.383 6.913 1.00 96.81 178 ALA A C 1
ATOM 1336 O O . ALA A 1 178 ? -14.556 0.594 6.122 1.00 96.81 178 ALA A O 1
ATOM 1337 N N . ASP A 1 179 ? -16.760 0.494 6.557 1.00 95.62 179 ASP A N 1
ATOM 1338 C CA . ASP A 1 179 ? -17.194 0.851 5.207 1.00 95.62 179 ASP A CA 1
ATOM 1339 C C . ASP A 1 179 ? -17.493 2.355 5.079 1.00 95.62 179 ASP A C 1
ATOM 1341 O O . ASP A 1 179 ? -17.693 2.866 3.974 1.00 95.62 179 ASP A O 1
ATOM 1345 N N . ARG A 1 180 ? -17.447 3.102 6.192 1.00 96.06 180 ARG A N 1
ATOM 1346 C CA . ARG A 1 180 ? -17.649 4.558 6.236 1.00 96.06 180 ARG A CA 1
ATOM 1347 C C . ARG A 1 180 ? -16.474 5.279 6.886 1.00 96.06 180 ARG A C 1
ATOM 1349 O O . ARG A 1 180 ? -16.598 5.864 7.962 1.00 96.06 180 ARG A O 1
ATOM 1356 N N . ILE A 1 181 ? -15.343 5.291 6.183 1.00 98.06 181 ILE A N 1
ATOM 1357 C CA . ILE A 1 181 ? -14.117 5.957 6.634 1.00 98.06 181 ILE A CA 1
ATOM 1358 C C . ILE A 1 181 ? -13.926 7.296 5.920 1.00 98.06 181 ILE A C 1
ATOM 1360 O O . ILE A 1 181 ? -13.892 7.364 4.694 1.00 98.06 181 ILE A O 1
ATOM 1364 N N . SER A 1 182 ? -13.734 8.363 6.697 1.00 97.81 182 SER A N 1
ATOM 1365 C CA . SER A 1 182 ? -13.269 9.663 6.196 1.00 97.81 182 SER A CA 1
ATOM 1366 C C . SER A 1 182 ? -11.871 9.958 6.726 1.00 97.81 182 SER A C 1
ATOM 1368 O O . SER A 1 182 ? -11.607 9.774 7.913 1.00 97.81 182 SER A O 1
ATOM 1370 N N . VAL A 1 183 ? -10.968 10.406 5.854 1.00 98.06 183 VAL A N 1
ATOM 1371 C CA . VAL A 1 183 ? -9.558 10.628 6.194 1.00 98.06 183 VAL A CA 1
ATOM 1372 C C . VAL A 1 183 ? -9.228 12.108 6.083 1.00 98.06 183 VAL A C 1
ATOM 1374 O O . VAL A 1 183 ? -9.487 12.737 5.061 1.00 98.06 183 VAL A O 1
ATOM 1377 N N . THR A 1 184 ? -8.621 12.656 7.130 1.00 97.44 184 THR A N 1
ATOM 1378 C CA . THR A 1 184 ? -7.974 13.972 7.097 1.00 97.44 184 THR A CA 1
ATOM 1379 C C . THR A 1 184 ? -6.495 13.814 7.390 1.00 97.44 184 THR A C 1
ATOM 1381 O O . THR A 1 184 ? -6.129 13.068 8.301 1.00 97.44 184 THR A O 1
ATOM 1384 N N . ARG A 1 185 ? -5.662 14.541 6.655 1.00 96.06 185 ARG A N 1
ATOM 1385 C CA . ARG A 1 185 ? -4.211 14.533 6.805 1.00 96.06 185 ARG A CA 1
ATOM 1386 C C . ARG A 1 185 ? -3.717 15.823 7.447 1.00 96.06 185 ARG A C 1
ATOM 1388 O O . ARG A 1 185 ? -4.237 16.899 7.173 1.00 96.06 185 ARG A O 1
ATOM 1395 N N . GLU A 1 186 ? -2.684 15.688 8.259 1.00 95.19 186 GLU A N 1
ATOM 1396 C CA . GLU A 1 186 ? -1.874 16.772 8.795 1.00 95.19 186 GLU A CA 1
ATOM 1397 C C . GLU A 1 186 ? -0.428 16.547 8.338 1.00 95.19 186 GLU A C 1
ATOM 1399 O O . GLU A 1 186 ? 0.158 15.498 8.623 1.00 95.19 186 GLU A O 1
ATOM 1404 N N . ASP A 1 187 ? 0.138 17.513 7.617 1.00 92.06 187 ASP A N 1
ATOM 1405 C CA . ASP A 1 187 ? 1.558 17.507 7.270 1.00 92.06 187 ASP A CA 1
ATOM 1406 C C . ASP A 1 187 ? 2.383 17.993 8.465 1.00 92.06 187 ASP A C 1
ATOM 1408 O O . ASP A 1 187 ? 2.052 18.995 9.102 1.00 92.06 187 ASP A O 1
ATOM 1412 N N . LEU A 1 188 ? 3.455 17.269 8.776 1.00 89.38 188 LEU A N 1
ATOM 1413 C CA . LEU A 1 188 ? 4.347 17.572 9.886 1.00 89.38 188 LEU A CA 1
ATOM 1414 C C . LEU A 1 188 ? 5.697 18.113 9.400 1.00 89.38 188 LEU A C 1
ATOM 1416 O O . LEU A 1 188 ? 6.068 17.935 8.236 1.00 89.38 188 LEU A O 1
ATOM 1420 N N . PRO A 1 189 ? 6.471 18.762 10.293 1.00 85.81 189 PRO A N 1
ATOM 1421 C CA . PRO A 1 189 ? 7.849 19.126 9.996 1.00 85.81 189 PRO A CA 1
ATOM 1422 C C . PRO A 1 189 ? 8.674 17.925 9.512 1.00 85.81 189 PRO A C 1
ATOM 1424 O O . PRO A 1 189 ? 8.408 16.784 9.880 1.00 85.81 189 PRO A O 1
ATOM 1427 N N . HIS A 1 190 ? 9.705 18.199 8.711 1.00 80.81 190 HIS A N 1
ATOM 1428 C CA . HIS A 1 190 ? 10.645 17.199 8.180 1.00 80.81 190 HIS A CA 1
ATOM 1429 C C . HIS A 1 190 ? 10.044 16.152 7.225 1.00 80.81 190 HIS A C 1
ATOM 1431 O O . HIS A 1 190 ? 10.671 15.128 6.973 1.00 80.81 190 HIS A O 1
ATOM 1437 N N . GLY A 1 191 ? 8.875 16.427 6.638 1.00 76.69 191 GLY A N 1
ATOM 1438 C CA . GLY A 1 191 ? 8.258 15.549 5.636 1.00 76.69 191 GLY A CA 1
ATOM 1439 C C . GLY A 1 191 ? 7.437 14.401 6.227 1.00 76.69 191 GLY A C 1
ATOM 1440 O O . GLY A 1 191 ? 6.965 13.545 5.478 1.00 76.69 191 GLY A O 1
ATOM 1441 N N . ASP A 1 192 ? 7.233 14.400 7.546 1.00 84.44 192 ASP A N 1
ATOM 1442 C CA . ASP A 1 192 ? 6.330 13.473 8.215 1.00 84.44 192 ASP A CA 1
ATOM 1443 C C . ASP A 1 192 ? 4.858 13.817 7.934 1.00 84.44 192 ASP A C 1
ATOM 1445 O O . ASP A 1 192 ? 4.502 14.917 7.503 1.00 84.44 192 ASP A O 1
ATOM 1449 N N . ALA A 1 193 ? 3.967 12.868 8.214 1.00 91.81 193 ALA A N 1
ATOM 1450 C CA . ALA A 1 193 ? 2.531 13.096 8.157 1.00 91.81 193 ALA A CA 1
ATOM 1451 C C . ALA A 1 193 ? 1.786 12.278 9.210 1.00 91.81 193 ALA A C 1
ATOM 1453 O O . ALA A 1 193 ? 2.224 11.203 9.641 1.00 91.81 193 ALA A O 1
ATOM 1454 N N . ARG A 1 194 ? 0.623 12.799 9.595 1.00 95.38 194 ARG A N 1
ATOM 1455 C CA . ARG A 1 194 ? -0.370 12.104 10.411 1.00 95.38 194 ARG A CA 1
ATOM 1456 C C . ARG A 1 194 ? -1.687 12.063 9.668 1.00 95.38 194 ARG A C 1
ATOM 1458 O O . ARG A 1 194 ? -2.068 13.023 9.002 1.00 95.38 194 ARG A O 1
ATOM 1465 N N . TRP A 1 195 ? -2.414 10.972 9.839 1.00 98.00 195 TRP A N 1
ATOM 1466 C CA . TRP A 1 195 ? -3.777 10.851 9.354 1.00 98.00 195 TRP A CA 1
ATOM 1467 C C . TRP A 1 195 ? -4.716 10.612 10.518 1.00 98.00 195 TRP A C 1
ATOM 1469 O O . TRP A 1 195 ? -4.402 9.916 11.482 1.00 98.00 195 TRP A O 1
ATOM 1479 N N . ARG A 1 196 ? -5.902 11.185 10.395 1.00 98.31 196 ARG A N 1
ATOM 1480 C CA . ARG A 1 196 ? -7.045 10.915 11.248 1.00 98.31 196 ARG A CA 1
ATOM 1481 C C . ARG A 1 196 ? -8.118 10.297 10.368 1.00 98.31 196 ARG A C 1
ATOM 1483 O O . ARG A 1 196 ? -8.677 10.986 9.517 1.00 98.31 196 ARG A O 1
ATOM 1490 N N . ALA A 1 197 ? -8.385 9.015 10.573 1.00 98.38 197 ALA A N 1
ATOM 1491 C CA . ALA A 1 197 ? -9.452 8.283 9.910 1.00 98.38 197 ALA A CA 1
ATOM 1492 C C . ALA A 1 197 ? -10.648 8.162 10.867 1.00 98.38 197 ALA A C 1
ATOM 1494 O O . ALA A 1 197 ? -10.537 7.522 11.910 1.00 98.38 197 ALA A O 1
ATOM 1495 N N . ARG A 1 198 ? -11.781 8.796 10.551 1.00 98.31 198 ARG A N 1
ATOM 1496 C CA . ARG A 1 198 ? -13.031 8.640 11.314 1.00 98.31 198 ARG A CA 1
ATOM 1497 C C . ARG A 1 198 ? -13.887 7.550 10.689 1.00 98.31 198 ARG A C 1
ATOM 1499 O O . ARG A 1 198 ? -14.185 7.648 9.500 1.00 98.31 198 ARG A O 1
ATOM 1506 N N . ALA A 1 199 ? -14.287 6.577 11.498 1.00 97.50 199 ALA A N 1
ATOM 1507 C CA . ALA A 1 199 ? -15.067 5.401 11.133 1.00 97.50 199 ALA A CA 1
ATOM 1508 C C . ALA A 1 199 ? -16.287 5.297 12.065 1.00 97.50 199 ALA A C 1
ATOM 1510 O O . ALA A 1 199 ? -16.270 4.582 13.068 1.00 97.50 199 ALA A O 1
ATOM 1511 N N . GLY A 1 200 ? -17.326 6.086 11.783 1.00 94.25 200 GLY A N 1
ATOM 1512 C CA . GLY A 1 200 ? -18.419 6.313 12.732 1.00 94.25 200 GLY A CA 1
ATOM 1513 C C . GLY A 1 200 ? -17.951 7.137 13.937 1.00 94.25 200 GLY A C 1
ATOM 1514 O O . GLY A 1 200 ? -17.407 8.228 13.764 1.00 94.25 200 GLY A O 1
ATOM 1515 N N . GLU A 1 201 ? -18.159 6.617 15.148 1.00 92.12 201 GLU A N 1
ATOM 1516 C CA . GLU A 1 201 ? -17.733 7.271 16.398 1.00 92.12 201 GLU A CA 1
ATOM 1517 C C . GLU A 1 201 ? -16.243 7.072 16.707 1.00 92.12 201 GLU A C 1
ATOM 1519 O O . GLU A 1 201 ? -15.667 7.841 17.473 1.00 92.12 201 GLU A O 1
ATOM 1524 N N . VAL A 1 202 ? -15.603 6.080 16.080 1.00 97.81 202 VAL A N 1
ATOM 1525 C CA . VAL A 1 202 ? -14.202 5.735 16.336 1.00 97.81 202 VAL A CA 1
ATOM 1526 C C . VAL A 1 202 ? -13.281 6.557 15.445 1.00 97.81 202 VAL A C 1
ATOM 1528 O O . VAL A 1 202 ? -13.472 6.670 14.231 1.00 97.81 202 VAL A O 1
ATOM 1531 N N . THR A 1 203 ? -12.228 7.102 16.041 1.00 98.25 203 THR A N 1
ATOM 1532 C CA . THR A 1 203 ? -11.129 7.755 15.337 1.00 98.25 203 THR A CA 1
ATOM 1533 C C . THR A 1 203 ? -9.878 6.889 15.396 1.00 98.25 203 THR A C 1
ATOM 1535 O O . THR A 1 203 ? -9.335 6.643 16.469 1.00 98.25 203 THR A O 1
ATOM 1538 N N . VAL A 1 204 ? -9.362 6.496 14.233 1.00 98.50 204 VAL A N 1
ATOM 1539 C CA . VAL A 1 204 ? -8.061 5.837 14.080 1.00 98.50 204 VAL A CA 1
ATOM 1540 C C . VAL A 1 204 ? -7.016 6.892 13.717 1.00 98.50 204 VAL A C 1
ATOM 1542 O O . VAL A 1 204 ? -7.113 7.557 12.684 1.00 98.50 204 VAL A O 1
ATOM 1545 N N . MET A 1 205 ? -6.011 7.056 14.572 1.00 98.25 205 MET A N 1
ATOM 1546 C CA . MET A 1 205 ? -4.855 7.910 14.307 1.00 98.25 205 MET A CA 1
ATOM 1547 C C . MET A 1 205 ? -3.763 7.077 13.649 1.00 98.25 205 MET A C 1
ATOM 1549 O O . MET A 1 205 ? -3.359 6.053 14.198 1.00 98.25 205 MET A O 1
ATOM 1553 N N . LEU A 1 206 ? -3.265 7.525 12.500 1.00 97.75 206 LEU A N 1
ATOM 1554 C CA . LEU A 1 206 ? -2.161 6.892 11.787 1.00 97.75 206 LEU A CA 1
ATOM 1555 C C . LEU A 1 206 ? -0.977 7.847 11.681 1.00 97.75 206 LEU A C 1
ATOM 1557 O O . LEU A 1 206 ? -1.152 9.060 11.556 1.00 97.75 206 LEU A O 1
ATOM 1561 N N . ALA A 1 207 ? 0.227 7.295 11.702 1.00 95.12 207 ALA A N 1
ATOM 1562 C CA . ALA A 1 207 ? 1.464 8.049 11.580 1.00 95.12 207 ALA A CA 1
ATOM 1563 C C . ALA A 1 207 ? 2.462 7.299 10.702 1.00 95.12 207 ALA A C 1
ATOM 1565 O O . ALA A 1 207 ? 2.420 6.071 10.602 1.00 95.12 207 ALA A O 1
ATOM 1566 N N . ILE A 1 208 ? 3.380 8.046 10.093 1.00 91.38 208 ILE A N 1
ATOM 1567 C CA . ILE A 1 208 ? 4.566 7.458 9.473 1.00 91.38 208 ILE A CA 1
ATOM 1568 C C . ILE A 1 208 ? 5.475 6.930 10.592 1.00 91.38 208 ILE A C 1
ATOM 1570 O O . ILE A 1 208 ? 5.824 7.655 11.526 1.00 91.38 208 ILE A O 1
ATOM 1574 N N . ALA A 1 209 ? 5.837 5.653 10.511 1.00 86.38 209 ALA A N 1
ATOM 1575 C CA . ALA A 1 209 ? 6.916 5.051 11.284 1.00 86.38 209 ALA A CA 1
ATOM 1576 C C . ALA A 1 209 ? 8.097 4.732 10.354 1.00 86.38 209 ALA A C 1
ATOM 1578 O O . ALA A 1 209 ? 7.927 4.728 9.134 1.00 86.38 209 ALA A O 1
ATOM 1579 N N . PRO A 1 210 ? 9.288 4.411 10.901 1.00 78.62 210 PRO A N 1
ATOM 1580 C CA . PRO A 1 210 ? 10.467 4.120 10.084 1.00 78.62 210 PRO A CA 1
ATOM 1581 C C . PRO A 1 210 ? 10.260 3.022 9.032 1.00 78.62 210 PRO A C 1
ATOM 1583 O O . PRO A 1 210 ? 11.002 2.976 8.057 1.00 78.62 210 PRO A O 1
ATOM 1586 N N . THR A 1 211 ? 9.277 2.133 9.228 1.00 73.94 211 THR A N 1
ATOM 1587 C CA . THR A 1 211 ? 9.045 0.988 8.344 1.00 73.94 211 THR A CA 1
ATOM 1588 C C . THR A 1 211 ? 7.872 1.120 7.377 1.00 73.94 211 THR A C 1
ATOM 1590 O O . THR A 1 211 ? 7.952 0.613 6.259 1.0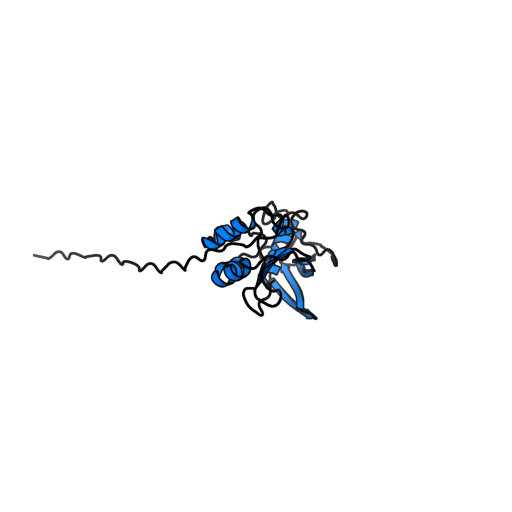0 73.94 211 THR A O 1
ATOM 1593 N N . ASP A 1 212 ? 6.779 1.751 7.799 1.00 88.56 212 ASP A N 1
ATOM 1594 C CA . ASP A 1 212 ? 5.542 1.937 7.027 1.00 88.56 212 ASP A CA 1
ATOM 1595 C C . ASP A 1 212 ? 4.642 2.948 7.767 1.00 88.56 212 ASP A C 1
ATOM 1597 O O . ASP A 1 212 ? 4.979 3.413 8.861 1.00 88.56 212 ASP A O 1
ATOM 1601 N N . VAL A 1 213 ? 3.470 3.256 7.216 1.00 93.31 213 VAL A N 1
ATOM 1602 C CA . VAL A 1 213 ? 2.381 3.861 7.990 1.00 93.31 213 VAL A CA 1
ATOM 1603 C C . VAL A 1 213 ? 1.845 2.833 8.987 1.00 93.31 213 VAL A C 1
ATOM 1605 O O . VAL A 1 213 ? 1.645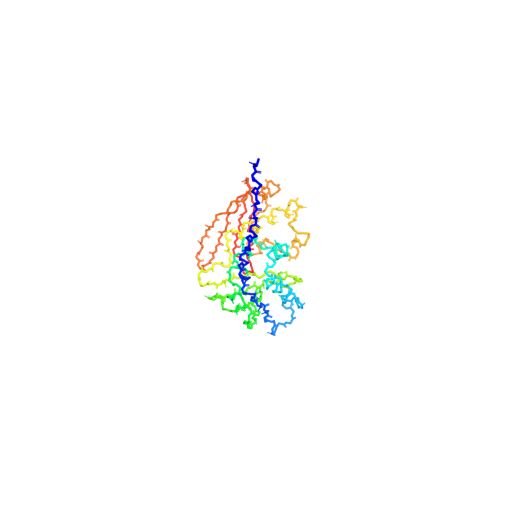 1.665 8.658 1.00 93.31 213 VAL A O 1
ATOM 1608 N N . CYS A 1 214 ? 1.585 3.273 10.213 1.00 95.56 214 CYS A N 1
ATOM 1609 C CA . CYS A 1 214 ? 1.040 2.445 11.282 1.00 95.56 214 CYS A CA 1
ATOM 1610 C C . CYS A 1 214 ? -0.085 3.166 12.030 1.00 95.56 214 CYS A C 1
ATOM 1612 O O . CYS A 1 214 ? -0.177 4.393 12.035 1.00 95.56 214 CYS A O 1
ATOM 1614 N N . VAL A 1 215 ? -0.938 2.389 12.689 1.00 97.62 215 VAL A N 1
ATOM 1615 C CA . VAL A 1 215 ? -1.952 2.838 13.638 1.00 97.62 215 VAL A CA 1
ATOM 1616 C C . VAL A 1 215 ? -1.263 3.232 14.937 1.00 97.62 215 VAL A C 1
ATOM 1618 O O . VAL A 1 215 ? -0.701 2.398 15.648 1.00 97.62 215 VAL A O 1
ATOM 1621 N N . GLN A 1 216 ? -1.311 4.523 15.239 1.00 97.31 216 GLN A N 1
ATOM 1622 C CA . GLN A 1 216 ? -0.814 5.079 16.483 1.00 97.31 216 GLN A CA 1
ATOM 1623 C C . GLN A 1 216 ? -1.810 4.817 17.615 1.00 97.31 216 GLN A C 1
ATOM 1625 O O . GLN A 1 216 ? -1.402 4.378 18.678 1.00 97.31 216 GLN A O 1
ATOM 1630 N N . SER A 1 217 ? -3.104 5.055 17.400 1.00 97.69 217 SER A N 1
ATOM 1631 C CA . SER A 1 217 ? -4.157 4.831 18.402 1.00 97.69 217 SER A CA 1
ATOM 1632 C C . SER A 1 217 ? -5.525 4.673 17.741 1.00 97.69 217 SER A C 1
ATOM 1634 O O . SER A 1 217 ? -5.702 5.075 16.588 1.00 97.69 217 SER A O 1
ATOM 1636 N N . ALA A 1 218 ? -6.505 4.142 18.472 1.00 97.69 218 ALA A N 1
ATOM 1637 C CA . ALA A 1 218 ? -7.899 4.107 18.037 1.00 97.69 218 ALA A CA 1
ATOM 1638 C C . ALA A 1 218 ? -8.854 4.261 19.228 1.00 97.69 218 ALA A C 1
ATOM 1640 O O . ALA A 1 218 ? -8.699 3.558 20.227 1.00 97.69 218 ALA A O 1
ATOM 1641 N N . SER A 1 219 ? -9.817 5.178 19.132 1.00 95.69 219 SER A N 1
ATOM 1642 C CA . SER A 1 219 ? -10.793 5.461 20.197 1.00 95.69 219 SER A CA 1
ATOM 1643 C C . SER A 1 219 ? -12.018 6.185 19.682 1.00 95.69 219 SER A C 1
ATOM 1645 O O . SER A 1 219 ? -11.820 7.045 18.789 1.00 95.69 219 SER A O 1
#

pLDDT: mean 89.99, std 14.02, range [39.72, 98.5]

Mean predicted aligned error: 7.23 Å

Nearest PDB structures (foldseek):
  1tmi-assembly1_B  TM=6.399E-01  e=1.377E+00  Thermotoga maritima
  1mhm-assembly1_A  TM=7.218E-01  e=2.643E+00  Solanum tuberosum
  8buq-assembly1_A  TM=7.269E-01  e=7.681E+00  Homo sapiens
  4c2m-assembly2_2  TM=5.290E-01  e=8.150E+00  Saccharomyces cerevisiae

Sequence (219 aa):
MRARAAVVLAASTACARPAPDSVDLVVNTAGLRTEVAPGSMQNWAADVSRGDVATVVAKCWTVAPGYIRDRYFRDPTALAAIFAHRPTPAQAGVIWGDHTGPHGYVPWTEGRSDYPCPRVVLGAGERLYTDEYAGHLARRFILRSQGAPVNPGDTAAAYPMVCAFRPGPVTNVERADADRISVTREDLPHGDARWRARAGEVTVMLAIAPTDVCVQSAS

Radius of gyration: 21.9 Å; Cα contacts (8 Å, |Δi|>4): 393; chains: 1; bounding box: 70×35×81 Å

Solvent-accessible surface area (backbone atoms only — not comparable to full-atom values): 12369 Å² total; per-residue (Å²): 142,81,85,84,84,82,85,82,82,79,81,81,78,74,79,76,72,77,74,76,84,71,47,82,37,56,63,40,59,66,89,65,80,78,68,42,38,87,66,8,57,48,54,43,25,51,38,55,35,70,65,38,61,67,59,47,44,65,66,30,65,90,52,28,62,65,55,47,50,56,58,59,62,67,47,46,64,58,47,28,59,23,33,53,30,69,48,43,83,55,97,36,27,39,32,16,55,42,95,89,41,39,20,34,37,32,33,53,60,34,16,70,31,74,53,33,61,66,45,47,24,81,42,73,92,55,64,69,73,46,66,61,43,54,41,39,49,48,28,43,53,35,27,38,70,61,75,56,38,90,41,93,75,62,34,67,86,59,52,70,45,62,30,88,91,60,62,53,66,77,43,69,53,74,68,36,36,59,90,51,66,48,66,49,77,46,85,43,80,95,80,43,46,37,36,43,31,36,15,69,84,24,37,36,33,31,32,66,49,94,59,46,76,20,39,28,29,28,69

Organism: NCBI:txid589162

Secondary structure (DSSP, 8-state):
--PPPP---------PPPPP---------TT-SSSS-TTHHHHHHHHHHTT-HHHHHHHTTTS-HHHHHHHHSS-HHHHHHHHHSPPEE-SSEEEEE-TTSSEEEEEHHHHTSSS---EEE-STT--SS-HHHHHHHHHHHHHHHTT--SSTT--TTTS--B-SSS---B-SGGG--TTSEEEEEEE-GGG-EEEEEEETTEEEEEEE-SSSEEEEEE-

=== Feature glossary ===
Legend for the data blocks above and below:

— What the protein is —

Sequence gives the chain of amino acids in standard one-letter code (A=alanine, C=cysteine, …, Y=tyrosine), read N→C. It is the only feature that is directly encoded by the gene; all structural features are derived from the folded form of this sequence.

The annotation block draws on four external resources. InterPro: which protein families and domains the sequence belongs to. GO: standardized terms for what the protein does, what process it participates in, and where in the cell it acts. CATH: which structural fold it has in the CATH hierarchy. Organism: the species of origin.

— Where its atoms are —

Atomic coordinates in PDBx/mmCIF format — the same representation the Protein Data Bank distributes. Each line of the _atom_site loop places one backbone atom in Cartesian space (units: ångströms, origin: arbitrary).

Six rendered views show the 3D structure from the faces of a cube — i.e. along ±x, ±y, ±z. Rendering representation is drawn randomly per protein from cartoon (secondary-structure ribbons), sticks (backbone bonds), or molecular surface; coloring is either N→C rainbow (blue at the N-terminus throu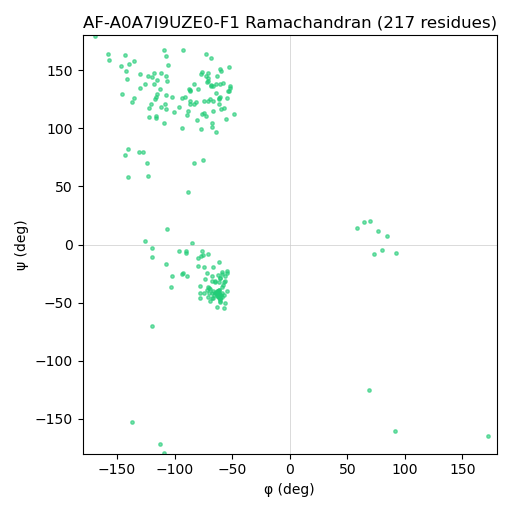gh red at the C-terminus) or one color per chain.

— Local backbone conformation —

DSSP 8-state secondary structure assigns each residue one of H (α-helix), G (3₁₀-helix), I (π-helix), E (extended β-strand), B (isolated β-bridge), T (hydrogen-bonded turn), S (bend), or '-' (coil). The assignment is computed from backbone hydrogen-bond geometry via the Kabsch–Sander algorithm.

P-SEA three-state annotation labels each residue as helix, strand, or coil based purely on the geometry of the Cα trace. It serves as a fallback when the full backbone (and thus DSSP) is unavailable.

φ (phi) and ψ (psi) are the two rotatable backbone dihedrals per residue: φ is the C(i-1)–N–Cα–C torsion, ψ is the N–Cα–C–N(i+1) torsion, both in degrees on (−180°, 180°]. α-helical residues cluster near (−60°, −45°); β-strand residues near (−120°, +130°). A Ramachandran plot is simply a scatter of (φ, ψ) for every residue.

— Global shape and packing —

Radius of gyration (Rg) is the root-mean-square distance of Cα atoms from their centroid — a single number for overall size and compactness. A globular domain of N residues has Rg ≈ 2.2·N^0.38 Å; an extended or disordered chain has a much larger Rg. The Cα contact count is the number of residue pairs whose Cα atoms are within 8 Å and are more than four positions apart in sequence — a standard proxy for tertiary packing density. The bounding box is the smallest axis-aligned box enclosing all Cα atoms.

Accessible surface area quantifies burial. A residue with SASA near zero is packed into the hydrophobic core; one with SASA >100 Å² sits on the surface. Computed here via the Shrake–Rupley numerical algorithm with a 1.4 Å probe.

The contact map is a binary N×N matrix image: pixel (i, j) is dark where Cα_i and Cα_j are within 8 Å and |i−j|>4. Because the |i−j|>4 filter removes local helical contacts, off-diagonal stripes parallel to the main diagonal indicate parallel β-sheets; stripes perpendicular to it indicate antiparallel β-sheets. The Ramachandran plot scatters every residue's (φ, ψ) pair against the sterically allowed regions. The PAE heatmap renders the predicted-aligned-error matrix.

— Structural neighborhood —

A 3Di character summarizes, for each residue, the relative orientation of the Cα frame of its nearest spatial neighbor. Because it encodes fold topology rather than chemistry, 3Di alignments detect remote structural similarity that sequence alignment misses.

Structural nearest neighbors (via Foldseek easy-search vs the PDB). Reported per hit: target PDB id, E-value, and alignment TM-score. A TM-score above ~0.5 is the conventional threshold for 'same fold'.

— Confidence and disorder —

For AlphaFold models, the B-factor field carries pLDDT — the model's own estimate of local accuracy on a 0–100 scale. Regions with pLDDT<50 should be treated as essentially unmodeled; they often correspond to intrinsically disordered segments.

B-factor (Debye–Waller factor) reflects atomic displacement in the crystal lattice. It is an experimental observable (units Å²), not a prediction; low values mean the atom is pinned down, high values mean it moves or is heterogeneous across the crystal.

Predicted Aligned Error (PAE) is an AlphaFold confidence matrix: entry (i, j) is the expected error in the position of residue j, in ångströms, when the prediction is superimposed on the true structure at residue i. Low PAE within a block of residues means that block is internally rigid and well-predicted; high PAE between two blocks means their relative placement is uncertain even if each block individually is confident.